Protein 8C10 (pdb70)

Structure (mmCIF, N/CA/C/O backbone):
data_8C10
#
_entry.id   8C10
#
_cell.length_a   45.041
_cell.length_b   68.426
_cell.length_c   87.188
_cell.angle_alpha   90.00
_cell.angle_beta   90.00
_cell.angle_gamma   90.00
#
_symmetry.space_group_name_H-M   'P 21 21 21'
#
loop_
_entity.id
_entity.type
_entity.pdbx_description
1 polymer 'GH5 Cellulase'
2 non-polymer 'MAGNESIUM ION'
3 non-polymer 2-AMINO-2-HYDROXYMETHYL-PROPANE-1,3-DIOL
4 non-polymer 1,2-ETHANEDIOL
5 non-polymer 'POTASSIUM ION'
6 water water
#
loop_
_atom_site.group_PDB
_atom_site.id
_atom_site.type_symbol
_atom_site.label_atom_id
_atom_site.label_alt_id
_atom_site.label_comp_id
_atom_site.label_asym_id
_atom_site.label_entity_id
_atom_site.label_seq_id
_atom_site.pdbx_PDB_ins_code
_atom_site.Cartn_x
_atom_site.Cartn_y
_atom_site.Cartn_z
_atom_site.occupancy
_atom_site.B_iso_or_equiv
_atom_site.auth_seq_id
_atom_site.auth_comp_id
_atom_site.auth_asym_id
_atom_site.auth_atom_id
_atom_site.pdbx_PDB_model_num
ATOM 1 N N . MET A 1 25 ? -8.058 19.698 19.310 1.00 28.65 25 MET A N 1
ATOM 2 C CA . MET A 1 25 ? -7.762 18.406 18.823 1.00 15.79 25 MET A CA 1
ATOM 3 C C . MET A 1 25 ? -7.242 17.465 19.898 1.00 12.76 25 MET A C 1
ATOM 4 O O . MET A 1 25 ? -6.205 17.744 20.495 1.00 13.82 25 MET A O 1
ATOM 9 N N . ASP A 1 26 ? -8.014 16.409 20.180 1.00 11.98 26 ASP A N 1
ATOM 10 C CA . ASP A 1 26 ? -7.762 15.628 21.423 1.00 12.10 26 ASP A CA 1
ATOM 11 C C . ASP A 1 26 ? -6.886 14.411 21.213 1.00 10.21 26 ASP A C 1
ATOM 12 O O . ASP A 1 26 ? -6.554 13.730 22.175 1.00 11.62 26 ASP A O 1
ATOM 17 N N . VAL A 1 27 ? -6.426 14.159 20.001 1.00 10.20 27 VAL A N 1
ATOM 18 C CA . VAL A 1 27 ? -5.349 13.161 19.729 1.00 9.40 27 VAL A CA 1
ATOM 19 C C . VAL A 1 27 ? -4.393 13.857 18.861 1.00 8.24 27 VAL A C 1
ATOM 20 O O . VAL A 1 27 ? -4.728 14.771 18.090 1.00 9.43 27 VAL A O 1
ATOM 24 N N . PRO A 1 28 ? -3.088 13.478 18.929 1.00 9.18 28 PRO A N 1
ATOM 25 C CA . PRO A 1 28 ? -2.091 14.112 18.128 1.00 10.26 28 PRO A CA 1
ATOM 26 C C . PRO A 1 28 ? -2.267 13.813 16.631 1.00 8.44 28 PRO A C 1
ATOM 27 O O . PRO A 1 28 ? -2.759 12.779 16.233 1.00 8.87 28 PRO A O 1
ATOM 31 N N . ALA A 1 29 ? -1.766 14.727 15.836 1.00 8.65 29 ALA A N 1
ATOM 32 C CA . ALA A 1 29 ? -1.837 14.569 14.354 1.00 8.72 29 ALA A CA 1
ATOM 33 C C . ALA A 1 29 ? -0.811 13.571 13.887 1.00 8.29 29 ALA A C 1
ATOM 34 O O . ALA A 1 29 ? 0.319 13.506 14.406 1.00 9.59 29 ALA A O 1
ATOM 36 N N . VAL A 1 30 ? -1.185 12.822 12.842 1.00 7.21 30 VAL A N 1
ATOM 37 C CA . VAL A 1 30 ? -0.306 11.858 12.219 1.00 7.71 30 VAL A CA 1
ATOM 38 C C . VAL A 1 30 ? 0.344 12.494 11.005 1.00 8.04 30 VAL A C 1
ATOM 39 O O . VAL A 1 30 ? -0.339 13.122 10.178 1.00 9.22 30 VAL A O 1
ATOM 43 N N . SER A 1 31 ? 1.665 12.324 10.864 1.00 8.32 31 SER A N 1
ATOM 44 C CA . SER A 1 31 ? 2.378 12.883 9.730 1.00 7.95 31 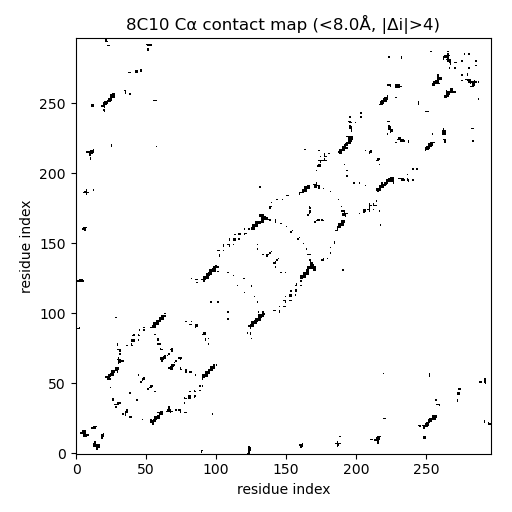SER A CA 1
ATOM 45 C C . SER A 1 31 ? 3.513 11.910 9.338 1.00 7.69 31 SER A C 1
ATOM 46 O O . SER A 1 31 ? 3.704 10.881 9.983 1.00 8.96 31 SER A O 1
ATOM 49 N N . VAL A 1 32 ? 4.245 12.269 8.305 1.00 7.87 32 VAL A N 1
ATOM 50 C CA . VAL A 1 32 ? 5.438 11.500 7.897 1.00 7.61 32 VAL A CA 1
ATOM 51 C C . VAL A 1 32 ? 6.597 12.415 7.799 1.00 8.50 32 VAL A C 1
ATOM 52 O O . VAL A 1 32 ? 6.503 13.469 7.194 1.00 9.65 32 VAL A O 1
ATOM 56 N N . SER A 1 33 ? 7.745 12.007 8.349 1.00 9.75 33 SER A N 1
ATOM 57 C CA . SER A 1 33 ? 9.042 12.657 8.109 1.00 11.05 33 SER A CA 1
ATOM 58 C C . SER A 1 33 ? 10.041 11.547 7.749 1.00 9.42 33 SER A C 1
ATOM 59 O O . SER A 1 33 ? 10.301 10.681 8.563 1.00 10.61 33 SER A O 1
ATOM 62 N N . GLY A 1 34 ? 10.547 11.641 6.535 1.00 11.41 34 GLY A N 1
ATOM 63 C CA . GLY A 1 34 ? 11.453 10.599 6.045 1.00 11.99 34 GLY A CA 1
ATOM 64 C C . GLY A 1 34 ? 10.842 9.222 6.173 1.00 10.96 34 GLY A C 1
ATOM 65 O O . GLY A 1 34 ? 9.703 9.010 5.698 1.00 11.66 34 GLY A O 1
ATOM 66 N N . ASN A 1 35 ? 11.528 8.295 6.826 1.00 10.33 35 ASN A N 1
ATOM 67 C CA . ASN A 1 35 ? 11.050 6.905 6.949 1.00 8.98 35 ASN A CA 1
ATOM 68 C C . ASN A 1 35 ? 10.283 6.596 8.198 1.00 7.99 35 ASN A C 1
ATOM 69 O O . ASN A 1 35 ? 10.142 5.447 8.599 1.00 8.80 35 ASN A O 1
ATOM 74 N N . GLN A 1 36 ? 9.686 7.672 8.843 1.00 8.25 36 GLN A N 1
ATOM 75 C CA . GLN A 1 36 ? 8.932 7.487 10.059 1.00 8.22 36 GLN A CA 1
ATOM 76 C C . GLN A 1 36 ? 7.558 8.106 9.994 1.00 7.79 36 GLN A C 1
ATOM 77 O O . GLN A 1 36 ? 7.412 9.274 9.613 1.00 8.75 36 GLN A O 1
ATOM 83 N N . VAL A 1 37 ? 6.562 7.343 10.403 1.00 7.57 37 VAL A N 1
ATOM 84 C CA . VAL A 1 37 ? 5.228 7.872 10.681 1.00 7.49 37 VAL A CA 1
ATOM 85 C C . VAL A 1 37 ? 5.217 8.409 12.094 1.00 8.92 37 VAL A C 1
ATOM 86 O O . VAL A 1 37 ? 5.420 7.639 13.057 1.00 12.44 37 VAL A O 1
ATOM 90 N N . LEU A 1 38 ? 4.931 9.709 12.220 1.00 8.34 38 LEU A N 1
ATOM 91 C CA . LEU A 1 38 ? 5.004 10.428 13.495 1.00 8.94 38 LEU A CA 1
ATOM 92 C C . LEU A 1 38 ? 3.608 10.677 14.016 1.00 8.40 38 LEU A C 1
ATOM 93 O O . LEU A 1 38 ? 2.659 10.944 13.262 1.00 9.19 38 LEU A O 1
ATOM 98 N N . PHE A 1 39 ? 3.547 10.720 15.354 1.00 8.49 39 PHE A N 1
ATOM 99 C CA . PHE A 1 39 ? 2.331 11.061 16.091 1.00 8.43 39 PHE A CA 1
ATOM 100 C C . PHE A 1 39 ? 2.637 12.273 16.919 1.00 9.58 39 PHE A C 1
ATOM 101 O O . PHE A 1 39 ? 3.488 12.189 17.824 1.00 10.29 39 PHE A O 1
ATOM 109 N N . GLY A 1 40 ? 2.041 13.434 16.620 1.00 9.73 40 GLY A N 1
ATOM 110 C CA . GLY A 1 40 ? 2.435 14.666 17.335 1.00 11.26 40 GLY A CA 1
ATOM 111 C C . GLY A 1 40 ? 3.919 14.908 17.277 1.00 11.93 40 GLY A C 1
ATOM 112 O O . GLY A 1 40 ? 4.535 15.399 18.201 1.00 14.17 40 GLY A O 1
ATOM 113 N N . GLY A 1 41 ? 4.526 14.621 16.097 1.00 11.20 41 GLY A N 1
ATOM 114 C CA . GLY A 1 41 ? 5.911 14.889 15.863 1.00 12.44 41 GLY A CA 1
ATOM 115 C C . GLY A 1 41 ? 6.838 13.817 16.362 1.00 13.25 41 GLY A C 1
ATOM 116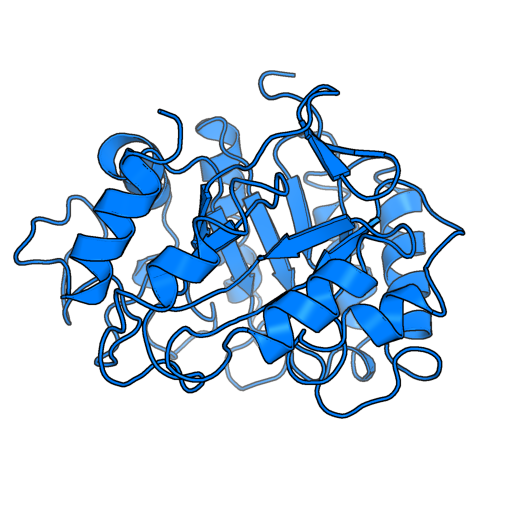 O O . GLY A 1 41 ? 8.084 13.893 16.194 1.00 18.89 41 GLY A O 1
ATOM 117 N N A GLN A 1 42 ? 6.325 12.800 17.043 0.70 11.83 42 GLN A N 1
ATOM 118 N N B GLN A 1 42 ? 6.320 12.792 16.990 0.30 11.94 42 GLN A N 1
ATOM 119 C CA A GLN A 1 42 ? 7.121 11.748 17.773 0.70 13.07 42 GLN A CA 1
ATOM 120 C CA B GLN A 1 42 ? 7.158 11.779 17.630 0.30 13.22 42 GLN A CA 1
ATOM 121 C C A GLN A 1 42 ? 7.156 10.449 16.935 0.70 11.81 42 GLN A C 1
ATOM 122 C C B GLN A 1 42 ? 7.152 10.440 16.932 0.30 11.95 42 GLN A C 1
ATOM 123 O O A GLN A 1 42 ? 6.102 9.963 16.551 0.70 12.24 42 GLN A O 1
ATOM 124 O O B GLN A 1 42 ? 6.101 9.950 16.570 0.30 12.38 42 GLN A O 1
ATOM 135 N N . ALA A 1 43 ? 8.336 9.875 16.740 1.00 11.95 43 ALA A N 1
ATOM 136 C CA . ALA A 1 43 ? 8.441 8.533 16.139 1.00 12.41 43 ALA A CA 1
ATOM 137 C C . ALA A 1 43 ? 8.153 7.478 17.143 1.00 13.59 43 ALA A C 1
ATOM 138 O O . ALA A 1 43 ? 8.764 7.538 18.306 1.00 19.90 43 ALA A O 1
ATOM 140 N N . LYS A 1 44 ? 7.196 6.663 16.978 1.00 13.38 44 LYS A N 1
ATOM 141 C CA . LYS A 1 44 ? 6.860 5.571 17.894 1.00 14.43 44 LYS A CA 1
ATOM 142 C C . LYS A 1 44 ? 6.046 4.575 17.144 1.00 12.19 44 LYS A C 1
ATOM 143 O O . LYS A 1 44 ? 5.614 4.858 16.015 1.00 18.96 44 LYS A O 1
ATOM 149 N N A SER A 1 45 ? 5.810 3.441 17.726 0.60 12.04 45 SER A N 1
ATOM 150 N N B SER A 1 45 ? 5.890 3.426 17.721 0.40 12.33 45 SER A N 1
ATOM 151 C CA A SER A 1 45 ? 4.964 2.395 17.128 0.60 11.06 45 SER A CA 1
ATOM 152 C CA B SER A 1 45 ? 5.033 2.402 17.133 0.40 11.30 45 SER A CA 1
ATOM 153 C C A SER A 1 45 ? 3.709 2.269 17.994 0.60 10.40 45 SER A C 1
ATOM 154 C C B SER A 1 45 ? 3.767 2.264 17.992 0.40 10.41 45 SER A C 1
ATOM 155 O O A SER A 1 45 ? 3.809 2.051 19.212 0.60 12.25 45 SER A O 1
ATOM 156 O O B SER A 1 45 ? 3.889 2.057 19.211 0.40 12.53 45 SER A O 1
ATOM 161 N N . LEU A 1 46 ? 2.571 2.316 17.361 1.00 8.52 46 LEU A N 1
ATOM 162 C CA . LEU A 1 46 ? 1.289 2.016 17.966 1.00 8.57 46 LEU A CA 1
ATOM 163 C C . LEU A 1 46 ? 0.740 0.721 17.469 1.00 7.63 46 LEU A C 1
ATOM 164 O O . LEU A 1 46 ? 1.014 0.348 16.322 1.00 8.15 46 LEU A O 1
ATOM 169 N N . ALA A 1 47 ? -0.095 0.047 18.280 1.00 7.59 47 ALA A N 1
ATOM 170 C CA . ALA A 1 47 ? -0.665 -1.276 17.984 1.00 7.30 47 ALA A CA 1
ATOM 171 C C . ALA A 1 47 ? -2.157 -1.239 18.024 1.00 7.03 47 ALA A C 1
ATOM 172 O O . ALA A 1 47 ? -2.770 -0.542 18.857 1.00 8.83 47 ALA A O 1
ATOM 174 N N . GLY A 1 48 ? -2.776 -2.075 17.215 1.00 6.42 48 GLY A N 1
ATOM 175 C CA . GLY A 1 48 ? -4.209 -2.250 17.285 1.00 6.49 48 GLY A CA 1
ATOM 176 C C . GLY A 1 48 ? -4.679 -3.406 16.437 1.00 5.89 48 GLY A C 1
ATOM 177 O O . GLY A 1 48 ? -3.962 -4.413 16.268 1.00 6.30 48 GLY A O 1
ATOM 178 N N . ASN A 1 49 ? -5.917 -3.280 15.925 1.00 5.78 49 ASN A N 1
ATOM 179 C CA . ASN A 1 49 ? -6.639 -4.433 15.430 1.00 5.58 49 ASN A CA 1
ATOM 180 C C . ASN A 1 49 ? -7.490 -4.066 14.240 1.00 5.04 49 ASN A C 1
ATOM 181 O O . ASN A 1 49 ? -8.121 -2.999 14.211 1.00 5.78 49 ASN A O 1
ATOM 186 N N . SER A 1 50 ? -7.524 -4.972 13.254 1.00 5.14 50 SER A N 1
ATOM 187 C CA . SER A 1 50 ? -8.356 -4.824 12.074 1.00 4.94 50 SER A CA 1
ATOM 188 C C . SER A 1 50 ? -9.644 -5.625 12.193 1.00 5.21 50 SER A C 1
ATOM 189 O O . SER A 1 50 ? -9.629 -6.791 12.594 1.00 6.04 50 SER A O 1
ATOM 192 N N . PHE A 1 51 ? -10.751 -4.994 11.769 1.00 5.21 51 PHE A N 1
ATOM 193 C CA . PHE A 1 51 ? -11.989 -5.694 11.500 1.00 5.44 51 PHE A CA 1
ATOM 194 C C . PHE A 1 51 ? -11.830 -6.515 10.226 1.00 5.73 51 PHE A C 1
ATOM 195 O O . PHE A 1 51 ? -10.936 -6.315 9.413 1.00 5.89 51 PHE A O 1
ATOM 203 N N . PHE A 1 52 ? -12.786 -7.454 10.054 1.00 6.23 52 PHE A N 1
ATOM 204 C CA . PHE A 1 52 ? -12.850 -8.306 8.870 1.00 6.35 52 PHE A CA 1
ATOM 205 C C . PHE A 1 52 ? -13.483 -7.545 7.714 1.00 6.24 52 PHE A C 1
ATOM 206 O O . PHE A 1 52 ? -14.117 -6.522 7.891 1.00 6.77 52 PHE A O 1
ATOM 214 N N . TRP A 1 53 ? -13.413 -8.130 6.516 1.00 6.41 53 TRP A N 1
ATOM 215 C CA . TRP A 1 53 ? -14.204 -7.689 5.366 1.00 6.54 53 TRP A CA 1
ATOM 216 C C . TRP A 1 53 ? -15.590 -7.256 5.873 1.00 6.61 53 TRP A C 1
ATOM 217 O O . TRP A 1 53 ? -16.315 -8.029 6.484 1.00 7.87 53 TRP A O 1
ATOM 228 N N . SER A 1 54 ? -15.974 -6.035 5.475 1.00 6.47 54 SER A N 1
ATOM 229 C CA . SER A 1 54 ? -17.265 -5.511 5.888 1.00 6.62 54 SER A CA 1
ATOM 230 C C . SER A 1 54 ? -18.431 -6.131 5.179 1.00 6.85 54 SER A C 1
ATOM 231 O O . SER A 1 54 ? -19.592 -5.872 5.562 1.00 7.10 54 SER A O 1
ATOM 234 N N . ASN A 1 55 ? -18.179 -6.887 4.104 1.00 6.71 55 ASN A N 1
ATOM 235 C CA . ASN A 1 55 ? -19.196 -7.252 3.123 1.00 7.06 55 ASN A CA 1
ATOM 236 C C . ASN A 1 55 ? -20.443 -7.888 3.753 1.00 7.30 55 ASN A C 1
ATOM 237 O O . ASN A 1 55 ? -20.363 -8.790 4.617 1.00 7.54 55 ASN A O 1
ATOM 242 N N . THR A 1 56 ? -21.581 -7.456 3.241 1.00 7.52 56 THR A N 1
ATOM 243 C CA . THR A 1 56 ? -22.875 -8.016 3.640 1.00 7.79 56 THR A CA 1
ATOM 244 C C . THR A 1 56 ? -22.918 -9.493 3.325 1.00 8.96 56 THR A C 1
ATOM 245 O O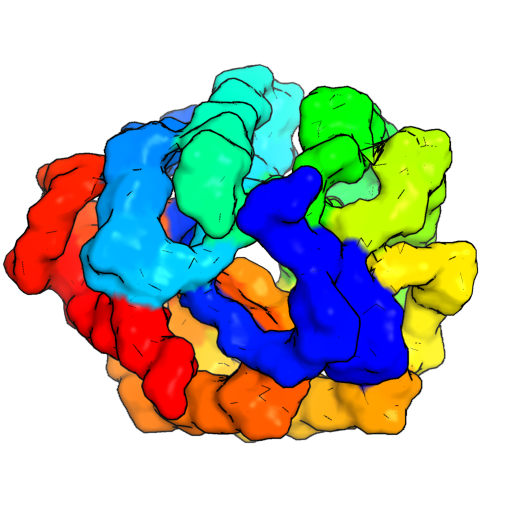 . THR A 1 56 ? -22.566 -9.879 2.167 1.00 9.74 56 THR A O 1
ATOM 249 N N . GLY A 1 57 ? -23.334 -10.309 4.255 1.00 9.18 57 GLY A N 1
ATOM 250 C CA . GLY A 1 57 ? -23.450 -11.751 4.040 1.00 10.51 57 GLY A CA 1
ATOM 251 C C . GLY A 1 57 ? -22.199 -12.522 4.327 1.00 11.72 57 GLY A C 1
ATOM 252 O O . GLY A 1 57 ? -22.249 -13.771 4.332 1.00 13.76 57 GLY A O 1
ATOM 253 N N . TRP A 1 58 ? -21.065 -11.860 4.606 1.00 9.72 58 TRP A N 1
ATOM 254 C CA . TRP A 1 58 ? -19.843 -12.586 4.865 1.00 10.12 58 TRP A CA 1
ATOM 255 C C . TRP A 1 58 ? -19.663 -13.008 6.298 1.00 11.29 58 TRP A C 1
ATOM 256 O O . TRP A 1 58 ? -18.800 -13.805 6.590 1.00 17.05 58 TRP A O 1
ATOM 267 N N . GLY A 1 59 ? -20.566 -12.561 7.172 1.00 10.19 59 GLY A N 1
ATOM 268 C CA . GLY A 1 59 ? -20.667 -13.092 8.490 1.00 11.56 59 GLY A CA 1
ATOM 269 C C . GLY A 1 59 ? -20.141 -12.266 9.638 1.00 10.34 59 GLY A C 1
ATOM 270 O O . GLY A 1 59 ? -20.404 -12.578 10.798 1.00 12.35 59 GLY A O 1
ATOM 271 N N . GLN A 1 60 ? -19.321 -11.243 9.343 1.00 8.82 60 GLN A N 1
ATOM 272 C CA . GLN A 1 60 ? -18.610 -10.531 10.376 1.00 8.65 60 GLN A CA 1
ATOM 273 C C . GLN A 1 60 ? -19.142 -9.082 10.610 1.00 8.29 60 GLN A C 1
ATOM 274 O O . GLN A 1 60 ? -18.484 -8.300 11.318 1.00 8.91 60 GLN A O 1
ATOM 280 N N . GLU A 1 61 ? -20.278 -8.784 9.965 1.00 8.88 61 GLU A N 1
ATOM 281 C CA . GLU A 1 61 ? -20.900 -7.477 10.193 1.00 9.07 61 GLU A CA 1
ATOM 282 C C . GLU A 1 61 ? -21.146 -7.119 11.629 1.00 9.41 61 GLU A C 1
ATOM 283 O O . GLU A 1 61 ? -21.038 -5.958 12.032 1.00 9.44 61 GLU A O 1
ATOM 289 N N . ARG A 1 62 ? -21.482 -8.175 12.442 1.00 9.43 62 ARG A N 1
ATOM 290 C CA . ARG A 1 62 ? -21.959 -7.904 13.788 1.00 10.37 62 ARG A CA 1
ATOM 291 C C . ARG A 1 62 ? -20.868 -7.286 14.705 1.00 9.50 62 ARG A C 1
ATOM 292 O O . ARG A 1 62 ? -21.192 -6.733 15.745 1.00 11.04 62 ARG A O 1
ATOM 300 N N . PHE A 1 63 ? -19.582 -7.413 14.293 1.00 8.90 63 PHE A N 1
ATOM 301 C CA . PHE A 1 63 ? -18.533 -6.838 15.119 1.00 8.41 63 PHE A CA 1
ATOM 302 C C . PHE A 1 63 ? -18.315 -5.327 14.867 1.00 7.90 63 PHE A C 1
ATOM 303 O O . PHE A 1 63 ? -17.596 -4.717 15.658 1.00 8.27 63 PHE A O 1
ATOM 311 N N . TYR A 1 64 ? -18.888 -4.783 13.802 1.00 7.58 64 TYR A N 1
ATOM 312 C CA . TYR A 1 64 ? -18.682 -3.352 13.492 1.00 7.33 64 TYR A CA 1
ATOM 313 C C . TYR A 1 64 ? -19.566 -2.494 14.401 1.00 8.05 64 TYR A C 1
ATOM 314 O O . TYR A 1 64 ? -20.567 -1.948 13.960 1.00 11.15 64 TYR A O 1
ATOM 323 N N . THR A 1 65 ? -19.159 -2.394 15.659 1.00 7.80 65 THR A N 1
ATOM 324 C CA . THR A 1 65 ? -19.965 -1.703 16.671 1.00 8.46 65 THR A CA 1
ATOM 325 C C . THR A 1 65 ? -19.092 -0.818 17.554 1.00 7.97 65 THR A C 1
ATOM 326 O O . THR A 1 65 ? -17.919 -1.072 17.759 1.00 8.42 65 THR A O 1
ATOM 330 N N . ALA A 1 66 ? -19.745 0.211 18.132 1.00 8.43 66 ALA A N 1
ATOM 331 C CA . ALA A 1 66 ? -19.093 1.031 19.111 1.00 8.41 66 ALA A CA 1
ATOM 332 C C . ALA A 1 66 ? -18.677 0.230 20.346 1.00 8.65 66 ALA A C 1
ATOM 333 O O . ALA A 1 66 ? -17.608 0.472 20.896 1.00 9.37 66 ALA A O 1
ATOM 335 N N . GLU A 1 67 ? -19.511 -0.703 20.786 1.00 9.36 67 GLU A N 1
ATOM 336 C CA A GLU A 1 67 ? -19.208 -1.579 21.917 0.50 10.63 67 GLU A CA 1
ATOM 337 C CA B GLU A 1 67 ? -19.078 -1.456 21.979 0.50 10.47 67 GLU A CA 1
ATOM 338 C C . GLU A 1 67 ? -17.865 -2.286 21.721 1.00 9.49 67 GLU A C 1
ATOM 339 O O . GLU A 1 67 ? -17.025 -2.422 22.612 1.00 9.89 67 GLU A O 1
ATOM 350 N N . THR A 1 68 ? -17.703 -2.832 20.491 1.00 9.08 68 THR A N 1
ATOM 351 C CA . THR A 1 68 ? -16.500 -3.584 20.189 1.00 8.40 68 THR A CA 1
ATOM 352 C C . THR A 1 68 ? -15.267 -2.667 20.178 1.00 8.37 68 THR A C 1
ATOM 353 O O . THR A 1 68 ? -14.222 -2.996 20.729 1.00 8.55 68 THR A O 1
ATOM 357 N N . VAL A 1 69 ? -15.397 -1.468 19.568 1.00 8.16 69 VAL A N 1
ATOM 358 C CA . VAL A 1 69 ? -14.326 -0.497 19.596 1.00 7.94 69 VAL A CA 1
ATOM 359 C C . VAL A 1 69 ? -13.945 -0.136 21.047 1.00 8.51 69 VAL A C 1
ATOM 360 O O . VAL A 1 69 ? -12.764 -0.089 21.388 1.00 8.58 69 VAL A O 1
ATOM 364 N N . ARG A 1 70 ? -14.942 0.136 21.884 1.00 8.37 70 ARG A N 1
ATOM 365 C CA . ARG A 1 70 ? -14.650 0.464 23.291 1.00 9.64 70 ARG A CA 1
ATOM 366 C C . ARG A 1 70 ? -13.926 -0.629 23.987 1.00 8.97 70 ARG A C 1
ATOM 367 O O . ARG A 1 70 ? -13.026 -0.371 24.823 1.00 9.79 70 ARG A O 1
ATOM 375 N N . TRP A 1 71 ? -14.297 -1.888 23.738 1.00 9.24 71 TRP A N 1
ATOM 376 C CA . TRP A 1 71 ? -13.641 -3.034 24.375 1.00 9.73 71 TRP A CA 1
ATOM 377 C C . TRP A 1 71 ? -12.204 -3.188 23.904 1.00 8.83 71 TRP A C 1
ATOM 378 O O . TRP A 1 71 ? -11.328 -3.505 24.697 1.00 10.02 71 TRP A O 1
ATOM 389 N N . LEU A 1 72 ? -11.966 -2.997 22.610 1.00 8.37 72 LEU A N 1
ATOM 390 C CA . LEU A 1 72 ? -10.596 -3.018 22.147 1.00 8.33 72 LEU A CA 1
ATOM 391 C C . LEU A 1 72 ? -9.761 -1.965 22.824 1.00 8.47 72 LEU A C 1
ATOM 392 O O . LEU A 1 72 ? -8.609 -2.209 23.248 1.00 9.24 72 LEU A O 1
ATOM 397 N N . LYS A 1 73 ? -10.330 -0.739 22.969 1.00 8.21 73 LYS A N 1
ATOM 398 C CA . LYS A 1 73 ? -9.609 0.310 23.681 1.00 9.09 73 LYS A CA 1
ATOM 399 C C . LYS A 1 73 ? -9.315 -0.079 25.139 1.00 9.56 73 LYS A C 1
ATOM 400 O O . LYS A 1 73 ? -8.191 0.080 25.608 1.00 10.60 73 LYS A O 1
ATOM 406 N N . SER A 1 74 ? -10.326 -0.524 25.838 1.00 9.27 74 SER A N 1
ATOM 407 C CA . SER A 1 74 ? -10.117 -0.745 27.318 1.00 10.37 74 SER A CA 1
ATOM 408 C C . SER A 1 74 ? -9.389 -2.014 27.612 1.00 9.59 74 SER A C 1
ATOM 409 O O . SER A 1 74 ? -8.527 -1.997 28.517 1.00 11.41 74 SER A O 1
ATOM 412 N N . ASP A 1 75 ? -9.804 -3.137 26.979 1.00 9.90 75 ASP A N 1
ATOM 413 C CA . ASP A 1 75 ? -9.269 -4.443 27.356 1.00 9.69 75 ASP A CA 1
ATOM 414 C C . ASP A 1 75 ? -8.029 -4.845 26.548 1.00 9.94 75 ASP A C 1
ATOM 415 O O . ASP A 1 75 ? -7.126 -5.484 27.074 1.00 11.46 75 ASP A O 1
ATOM 420 N N . PHE A 1 76 ? -7.970 -4.492 25.244 1.00 9.63 76 PHE A N 1
ATOM 421 C CA . PHE A 1 76 ? -6.750 -4.737 24.491 1.00 9.32 76 PHE A CA 1
ATOM 422 C C . PHE A 1 76 ? -5.765 -3.625 24.636 1.00 9.18 76 PHE A C 1
ATOM 423 O O . PHE A 1 76 ? -4.591 -3.769 24.265 1.00 10.20 76 PHE A O 1
ATOM 431 N N . LYS A 1 77 ? -6.204 -2.441 25.148 1.00 9.65 77 LYS A N 1
ATOM 432 C CA A LYS A 1 77 ? -5.380 -1.273 25.161 0.50 10.13 77 LYS A CA 1
ATOM 433 C CA B LYS A 1 77 ? -5.352 -1.265 25.162 0.50 9.82 77 LYS A CA 1
ATOM 434 C C . LYS A 1 77 ? -4.918 -0.842 23.713 1.00 9.10 77 LYS A C 1
ATOM 435 O O . LYS A 1 77 ? -3.901 -0.206 23.467 1.00 10.14 77 LYS A O 1
ATOM 446 N N . ALA A 1 78 ? -5.815 -1.152 22.767 1.00 8.76 78 ALA A N 1
ATOM 447 C CA . ALA A 1 78 ? -5.539 -0.832 21.366 1.00 8.52 78 ALA A CA 1
ATOM 448 C C . ALA A 1 78 ? -5.485 0.681 21.206 1.00 8.20 78 ALA A C 1
ATOM 449 O O . ALA A 1 78 ? -6.284 1.431 21.766 1.00 9.83 78 ALA A O 1
ATOM 451 N N . SER A 1 79 ? -4.570 1.131 20.338 1.00 7.33 79 SER A N 1
ATOM 452 C CA . SER A 1 79 ? -4.456 2.524 19.941 1.00 7.76 79 SER A CA 1
ATOM 453 C C . SER A 1 79 ? -5.082 2.818 18.574 1.00 6.96 79 SER A C 1
ATOM 454 O O . SER A 1 79 ? -5.279 3.983 18.214 1.00 8.11 79 SER A O 1
ATOM 457 N N A ILE A 1 80 ? -5.292 1.772 17.777 0.80 7.02 80 ILE A N 1
ATOM 458 N N B ILE A 1 80 ? -5.304 1.764 17.789 0.20 7.05 80 ILE A N 1
ATOM 459 C CA A ILE A 1 80 ? -5.729 1.839 16.371 0.80 6.77 80 ILE A CA 1
ATOM 460 C CA B ILE A 1 80 ? -5.741 1.855 16.386 0.20 6.77 80 ILE A CA 1
ATOM 461 C C A ILE A 1 80 ? -6.790 0.797 16.143 0.80 5.94 80 ILE A C 1
ATOM 462 C C B ILE A 1 80 ? -6.783 0.796 16.137 0.20 5.85 80 ILE A C 1
ATOM 463 O O A ILE A 1 80 ? -6.617 -0.359 16.579 0.80 6.58 80 ILE A O 1
ATOM 464 O O B ILE A 1 80 ? -6.609 -0.350 16.569 0.20 6.48 80 ILE A O 1
ATOM 473 N N . VAL A 1 81 ? -7.813 1.142 15.358 1.00 5.32 81 VAL A N 1
ATOM 474 C CA . VAL A 1 81 ? -8.688 0.154 14.759 1.00 5.83 81 VAL A CA 1
ATOM 475 C C . VAL A 1 81 ? -8.702 0.401 13.258 1.00 5.33 81 VAL A C 1
ATOM 476 O O . VAL A 1 81 ? -8.542 1.530 12.787 1.00 6.76 81 VAL A O 1
ATOM 480 N N . ARG A 1 82 ? -8.908 -0.675 12.506 1.00 4.66 82 ARG A N 1
ATOM 481 C CA . ARG A 1 82 ? -8.934 -0.621 11.021 1.00 4.57 82 ARG A CA 1
ATOM 482 C C . ARG A 1 82 ? -10.250 -1.155 10.537 1.00 4.58 82 ARG A C 1
ATOM 483 O O . ARG A 1 82 ? -10.630 -2.303 10.851 1.00 5.23 82 ARG A O 1
ATOM 491 N N . ALA A 1 83 ? -10.985 -0.323 9.784 1.00 4.38 83 ALA A N 1
ATOM 492 C CA . ALA A 1 83 ? -12.281 -0.690 9.222 1.00 4.79 83 ALA A CA 1
ATOM 493 C C . ALA A 1 83 ? -12.040 -1.116 7.767 1.00 4.69 83 ALA A C 1
ATOM 494 O O . ALA A 1 83 ? -11.664 -0.280 6.948 1.00 5.22 83 ALA A O 1
ATOM 496 N N . SER A 1 84 ? -12.201 -2.402 7.495 1.00 4.86 84 SER A N 1
ATOM 497 C CA . SER A 1 84 ? -11.815 -3.019 6.224 1.00 4.88 84 SER A CA 1
ATOM 498 C C . SER A 1 84 ? -13.033 -3.137 5.308 1.00 5.04 84 SER A C 1
ATOM 499 O O . SER A 1 84 ? -13.805 -4.109 5.386 1.00 5.73 84 SER A O 1
ATOM 502 N N . MET A 1 85 ? -13.224 -2.130 4.465 1.00 4.65 85 MET A N 1
ATOM 503 C CA . MET A 1 85 ? -14.423 -2.049 3.645 1.00 5.12 85 MET A CA 1
ATOM 504 C C . MET A 1 85 ? -14.242 -2.835 2.348 1.00 5.29 85 MET A C 1
ATOM 505 O O . MET A 1 85 ? -13.440 -2.486 1.490 1.00 5.61 85 MET A O 1
ATOM 510 N N . GLY A 1 86 ? -14.999 -3.929 2.203 1.00 5.88 86 GLY A N 1
ATOM 511 C CA . GLY A 1 86 ? -15.009 -4.628 0.924 1.00 6.55 86 GLY A CA 1
ATOM 512 C C . GLY A 1 86 ? -15.564 -3.734 -0.162 1.00 6.77 86 GLY A C 1
ATOM 513 O O . GLY A 1 86 ? -16.454 -2.950 0.069 1.00 7.91 86 GLY A O 1
ATOM 514 N N . VAL A 1 87 ? -15.007 -3.895 -1.377 1.00 7.13 87 VAL A N 1
ATOM 515 C CA . VAL A 1 87 ? -15.295 -3.002 -2.499 1.00 6.79 87 VAL A CA 1
ATOM 516 C C . VAL A 1 87 ? -16.029 -3.741 -3.621 1.00 7.47 87 VAL A C 1
ATOM 517 O O . VAL A 1 87 ? -17.201 -3.569 -3.823 1.00 8.51 87 VAL A O 1
ATOM 521 N N . ASP A 1 88 ? -15.261 -4.597 -4.337 1.00 8.92 88 ASP A N 1
ATOM 522 C CA . ASP A 1 88 ? -15.683 -5.157 -5.607 1.00 9.07 88 ASP 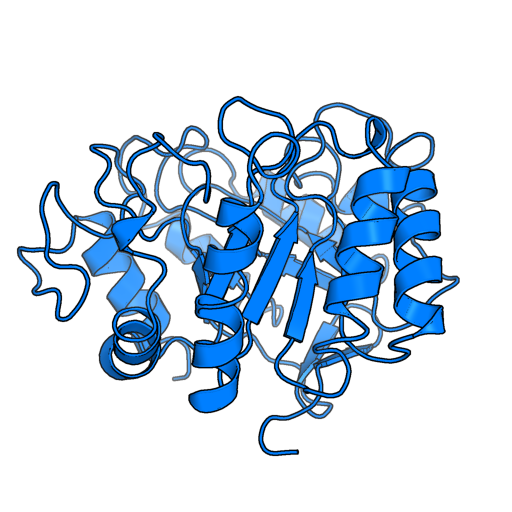A CA 1
ATOM 523 C C . ASP A 1 88 ? -16.180 -6.601 -5.573 1.00 10.44 88 ASP A C 1
ATOM 524 O O . ASP A 1 88 ? -16.704 -7.049 -6.543 1.00 14.15 88 ASP A O 1
ATOM 529 N N A ASP A 1 89 ? -16.011 -7.330 -4.470 0.50 13.87 89 ASP A N 1
ATOM 530 N N B ASP A 1 89 ? -16.222 -7.336 -4.483 0.50 11.87 89 ASP A N 1
ATOM 531 C CA A ASP A 1 89 ? -16.724 -8.676 -4.488 0.50 15.66 89 ASP A CA 1
ATOM 532 C CA B ASP A 1 89 ? -16.982 -8.636 -4.401 0.50 16.71 89 ASP A CA 1
ATOM 533 C C A ASP A 1 89 ? -18.261 -8.580 -4.072 0.50 15.06 89 ASP A C 1
ATOM 534 C C B ASP A 1 89 ? -18.340 -8.560 -4.050 0.50 14.16 89 ASP A C 1
ATOM 535 O O A ASP A 1 89 ? -18.824 -7.491 -3.704 0.50 12.67 89 ASP A O 1
ATOM 536 O O B ASP A 1 89 ? -18.543 -7.392 -3.489 0.50 17.44 89 ASP A O 1
ATOM 545 N N . GLU A 1 90 ? -19.017 -9.685 -4.087 1.00 13.70 90 GLU A N 1
ATOM 546 C CA . GLU A 1 90 ? -20.341 -9.727 -3.682 1.00 13.82 90 GLU A CA 1
ATOM 547 C C . GLU A 1 90 ? -20.406 -9.177 -2.284 1.00 10.66 90 GLU A C 1
ATOM 548 O O . GLU A 1 90 ? -19.615 -9.458 -1.340 1.00 10.38 90 GLU A O 1
ATOM 554 N N . GLY A 1 91 ? -21.476 -8.381 -2.142 1.00 10.56 91 GLY A N 1
ATOM 555 C CA . GLY A 1 91 ? -21.787 -7.824 -0.873 1.00 9.41 91 GLY A CA 1
ATOM 556 C C . GLY A 1 91 ? -20.960 -6.625 -0.471 1.00 7.44 91 GLY A C 1
ATOM 557 O O . GLY A 1 91 ? -21.173 -6.122 0.639 1.00 7.82 91 GLY A O 1
ATOM 558 N N . GLY A 1 92 ? -20.054 -6.161 -1.330 1.00 8.05 92 GLY A N 1
ATOM 559 C CA . GLY A 1 92 ? -19.177 -5.056 -1.025 1.00 7.86 92 GLY A CA 1
ATOM 560 C C . GLY A 1 92 ? -19.808 -3.724 -1.322 1.00 6.63 92 GLY A C 1
ATOM 561 O O . GLY A 1 92 ? -20.953 -3.600 -1.734 1.00 7.43 92 GLY A O 1
ATOM 562 N N . TYR A 1 93 ? -18.997 -2.665 -1.090 1.00 6.60 93 TYR A N 1
ATOM 563 C CA A TYR A 1 93 ? -19.501 -1.293 -1.217 0.50 7.16 93 TYR A CA 1
ATOM 564 C CA B TYR A 1 93 ? -19.468 -1.310 -1.190 0.50 6.89 93 TYR A CA 1
ATOM 565 C C . TYR A 1 93 ? -20.053 -0.963 -2.582 1.00 7.18 93 TYR A C 1
ATOM 566 O O . TYR A 1 93 ? -21.002 -0.211 -2.674 1.00 8.43 93 TYR A O 1
ATOM 583 N N . LEU A 1 94 ? -19.434 -1.503 -3.651 1.00 7.45 94 LEU A N 1
ATOM 584 C CA . LEU A 1 94 ? -19.960 -1.143 -4.971 1.00 8.69 94 LEU A CA 1
ATOM 585 C C . LEU A 1 94 ? -21.390 -1.594 -5.167 1.00 8.96 94 LEU A C 1
ATOM 586 O O . LEU A 1 94 ? -22.093 -1.020 -5.954 1.00 13.54 94 LEU A O 1
ATOM 591 N N . GLU A 1 95 ? -21.792 -2.686 -4.495 1.00 8.53 95 GLU A N 1
ATOM 592 C CA . GLU A 1 95 ? -23.142 -3.198 -4.567 1.00 9.83 95 GLU A CA 1
ATOM 593 C C . GLU A 1 95 ? -24.034 -2.744 -3.417 1.00 9.03 95 GLU A C 1
ATOM 594 O O . GLU A 1 95 ? -25.253 -2.888 -3.532 1.00 12.60 95 GLU A O 1
ATOM 600 N N . ASP A 1 96 ? -23.475 -2.321 -2.293 1.00 7.50 96 ASP A N 1
ATOM 601 C CA . ASP A 1 96 ? -24.291 -2.217 -1.074 1.00 7.53 96 ASP A CA 1
ATOM 602 C C . ASP A 1 96 ? -23.701 -1.125 -0.165 1.00 6.84 96 ASP A C 1
ATOM 603 O O . ASP A 1 96 ? -22.638 -1.289 0.455 1.00 7.17 96 ASP A O 1
ATOM 608 N N . ALA A 1 97 ? -24.438 -0.016 -0.072 1.00 7.17 97 ALA A N 1
ATOM 609 C CA . ALA A 1 97 ? -24.002 1.100 0.754 1.00 7.74 97 ALA A CA 1
ATOM 610 C C . ALA A 1 97 ? -23.889 0.781 2.241 1.00 6.93 97 ALA A C 1
ATOM 611 O O . ALA A 1 97 ? -23.201 1.530 2.981 1.00 7.35 97 ALA A O 1
ATOM 613 N N . SER A 1 98 ? -24.496 -0.333 2.713 1.00 6.64 98 SER A N 1
ATOM 614 C CA . SER A 1 98 ? -24.337 -0.681 4.094 1.00 6.59 98 SER A CA 1
ATOM 615 C C . SER A 1 98 ? -22.883 -0.876 4.521 1.00 6.36 98 SER A C 1
ATOM 616 O O . SER A 1 98 ? -22.563 -0.734 5.724 1.00 7.03 98 SER A O 1
ATOM 619 N N . ASN A 1 99 ? -22.011 -1.205 3.580 1.00 6.01 99 ASN A N 1
ATOM 620 C CA . ASN A 1 99 ? -20.580 -1.294 3.909 1.00 6.28 99 ASN A CA 1
ATOM 621 C C . ASN A 1 99 ? -20.039 0.031 4.433 1.00 6.28 99 ASN A C 1
ATOM 622 O O . ASN A 1 99 ? -19.224 0.050 5.357 1.00 6.97 99 ASN A O 1
ATOM 627 N N . LYS A 1 100 ? -20.442 1.128 3.783 1.00 6.16 100 LYS A N 1
ATOM 628 C CA . LYS A 1 100 ? -20.008 2.450 4.254 1.00 6.50 100 LYS A CA 1
ATOM 629 C C . LYS A 1 100 ? -20.558 2.753 5.616 1.00 5.85 100 LYS A C 1
ATOM 630 O O . LYS A 1 100 ? -19.863 3.336 6.466 1.00 6.70 100 LYS A O 1
ATOM 636 N N . THR A 1 101 ? -21.825 2.367 5.875 1.00 6.49 101 THR A N 1
ATOM 637 C CA . THR A 1 101 ? -22.407 2.634 7.185 1.00 6.53 101 THR A CA 1
ATOM 638 C C . THR A 1 101 ? -21.615 1.917 8.287 1.00 6.57 101 THR A C 1
ATOM 639 O O . THR A 1 101 ? -21.378 2.481 9.360 1.00 6.80 101 THR A O 1
ATOM 643 N N . ARG A 1 102 ? -21.198 0.673 8.050 1.00 6.38 102 ARG A N 1
ATOM 644 C CA . ARG A 1 102 ? -20.380 -0.041 9.025 1.00 6.48 102 ARG A CA 1
ATOM 645 C C . ARG A 1 102 ? -19.065 0.673 9.268 1.00 5.87 102 ARG A C 1
ATOM 646 O O . ARG A 1 102 ? -18.606 0.791 10.410 1.00 6.42 102 ARG A O 1
ATOM 654 N N . ILE A 1 103 ? -18.409 1.133 8.196 1.00 6.18 103 ILE A N 1
ATOM 655 C CA . ILE A 1 103 ? -17.173 1.932 8.355 1.00 5.72 103 ILE A CA 1
ATOM 656 C C . ILE A 1 103 ? -17.459 3.162 9.217 1.00 5.97 103 ILE A C 1
ATOM 657 O O . ILE A 1 103 ? -16.679 3.472 10.128 1.00 6.56 103 ILE A O 1
ATOM 662 N N . GLU A 1 104 ? -18.552 3.875 8.933 1.00 6.07 104 GLU A N 1
ATOM 663 C CA A GLU A 1 104 ? -18.876 5.100 9.684 0.70 6.22 104 GLU A CA 1
ATOM 664 C CA B GLU A 1 104 ? -18.811 5.096 9.688 0.30 6.39 104 GLU A CA 1
ATOM 665 C C . GLU A 1 104 ? -19.115 4.789 11.168 1.00 6.29 104 GLU A C 1
ATOM 666 O O . GLU A 1 104 ? -18.747 5.555 12.049 1.00 6.91 104 GLU A O 1
ATOM 677 N N . THR A 1 105 ? -19.778 3.647 11.444 1.00 6.57 105 THR A N 1
ATOM 678 C CA . THR A 1 105 ? -20.027 3.279 12.840 1.00 6.75 105 THR A CA 1
ATOM 679 C C . THR A 1 105 ? -18.707 3.176 13.593 1.00 6.63 105 THR A C 1
ATOM 680 O O . THR A 1 105 ? -18.553 3.660 14.721 1.00 7.21 105 THR A O 1
ATOM 684 N N . VAL A 1 106 ? -17.741 2.474 12.979 1.00 6.67 106 VAL A N 1
ATOM 685 C CA . VAL A 1 106 ? -16.416 2.302 13.622 1.00 6.60 106 VAL A CA 1
ATOM 686 C C . VAL A 1 106 ? -15.634 3.609 13.671 1.00 6.05 106 VAL A C 1
ATOM 687 O O . VAL A 1 106 ? -15.006 3.903 14.695 1.00 6.63 106 VAL A O 1
ATOM 691 N N . VAL A 1 107 ? -15.634 4.394 12.585 1.00 5.68 107 VAL A N 1
ATOM 692 C CA . VAL A 1 107 ? -14.942 5.665 12.602 1.00 5.67 107 VAL A CA 1
ATOM 693 C C . VAL A 1 107 ? -15.487 6.582 13.703 1.00 6.10 107 VAL A C 1
ATOM 694 O O . VAL A 1 107 ? -14.742 7.186 14.478 1.00 6.43 107 VAL A O 1
ATOM 698 N N . ASP A 1 108 ? -16.833 6.693 13.753 1.00 6.25 108 ASP A N 1
ATOM 699 C CA . ASP A 1 108 ? -17.451 7.564 14.744 1.00 6.78 108 ASP A CA 1
ATOM 700 C C . ASP A 1 108 ? -17.073 7.122 16.130 1.00 6.85 108 ASP A C 1
ATOM 701 O O . ASP A 1 108 ? -16.795 7.945 17.021 1.00 7.69 108 ASP A O 1
ATOM 706 N N . ALA A 1 109 ? -17.082 5.807 16.387 1.00 6.81 109 ALA A N 1
ATOM 707 C CA . ALA A 1 109 ? -16.733 5.305 17.705 1.00 7.16 109 ALA A CA 1
ATOM 708 C C . ALA A 1 109 ? -15.280 5.567 18.026 1.00 7.39 109 ALA A C 1
ATOM 709 O O . ALA A 1 109 ? -14.958 5.946 19.171 1.00 8.59 109 ALA A O 1
ATOM 711 N N . ALA A 1 110 ? -14.394 5.350 17.058 1.00 6.90 110 ALA A N 1
ATOM 712 C CA . ALA A 1 110 ? -12.972 5.627 17.298 1.00 7.32 110 ALA A CA 1
ATOM 713 C C . ALA A 1 110 ? -12.764 7.096 17.645 1.00 7.51 110 ALA A C 1
ATOM 714 O O . ALA A 1 110 ? -11.969 7.397 18.579 1.00 8.51 110 ALA A O 1
ATOM 716 N N . ILE A 1 111 ? -13.406 7.998 16.924 1.00 7.41 111 ILE A N 1
ATOM 717 C CA . ILE A 1 111 ? -13.267 9.422 17.241 1.00 8.30 111 ILE A CA 1
ATOM 718 C C . ILE A 1 111 ? -13.746 9.686 18.663 1.00 8.96 111 ILE A C 1
ATOM 719 O O . ILE A 1 111 ? -13.073 10.382 19.456 1.00 10.39 111 ILE A O 1
ATOM 724 N N . ALA A 1 112 ? -14.925 9.156 19.008 1.00 9.59 112 ALA A N 1
ATOM 725 C CA . ALA A 1 112 ? -15.490 9.408 20.342 1.00 10.75 112 ALA A CA 1
ATOM 726 C C . ALA A 1 112 ? -14.593 8.865 21.404 1.00 11.16 112 ALA A C 1
ATOM 727 O O . ALA A 1 112 ? -14.547 9.446 22.522 1.00 13.54 112 ALA A O 1
ATOM 729 N N . GLU A 1 113 ? -13.871 7.776 21.158 1.00 10.14 113 GLU A N 1
ATOM 730 C CA . GLU A 1 113 ? -13.001 7.112 22.072 1.00 10.64 113 GLU A CA 1
ATOM 731 C C . GLU A 1 113 ? -11.552 7.568 21.961 1.00 10.37 113 GLU A C 1
ATOM 732 O O . GLU A 1 113 ? -10.700 7.045 22.707 1.00 11.57 113 GLU A O 1
ATOM 738 N N . ASP A 1 114 ? -11.249 8.549 21.116 1.00 10.09 114 ASP A N 1
ATOM 739 C CA . ASP A 1 114 ? -9.879 9.012 20.969 1.00 9.94 114 ASP A CA 1
ATOM 740 C C . ASP A 1 114 ? -8.910 7.901 20.621 1.00 9.90 114 ASP A C 1
ATOM 741 O O . ASP A 1 114 ? -7.793 7.832 21.117 1.00 11.61 114 ASP A O 1
ATOM 746 N N . LEU A 1 115 ? -9.306 7.038 19.623 1.00 8.88 115 LEU A N 1
ATOM 747 C CA A LEU A 1 115 ? -8.478 6.105 18.966 0.50 8.18 115 LEU A CA 1
ATOM 748 C CA B LEU A 1 115 ? -8.413 6.092 18.949 0.50 9.09 115 LEU A CA 1
ATOM 749 C C . LEU A 1 115 ? -8.185 6.546 17.518 1.00 7.75 115 LEU A C 1
ATOM 750 O O . LEU A 1 115 ? -9.005 7.215 16.939 1.00 8.64 115 LEU A O 1
ATOM 759 N N . TYR A 1 116 ? -7.040 6.108 16.976 1.00 6.66 116 TYR A N 1
ATOM 760 C CA . TYR A 1 116 ? -6.859 6.239 15.551 1.00 5.82 116 TYR A CA 1
ATOM 761 C C . TYR A 1 116 ? -7.690 5.201 14.817 1.00 5.50 116 TYR A C 1
ATOM 762 O O . TYR A 1 116 ? -7.887 4.077 15.294 1.00 6.61 116 TYR A O 1
ATOM 771 N N . VAL A 1 117 ? -8.171 5.576 13.642 1.00 5.29 117 VAL A N 1
ATOM 772 C CA . VAL A 1 117 ? -8.959 4.680 12.814 1.00 4.61 117 VAL A CA 1
ATOM 773 C C . VAL A 1 117 ? -8.496 4.781 11.376 1.00 4.38 117 VAL A C 1
ATOM 774 O O . VAL A 1 117 ? -8.389 5.868 10.805 1.00 5.11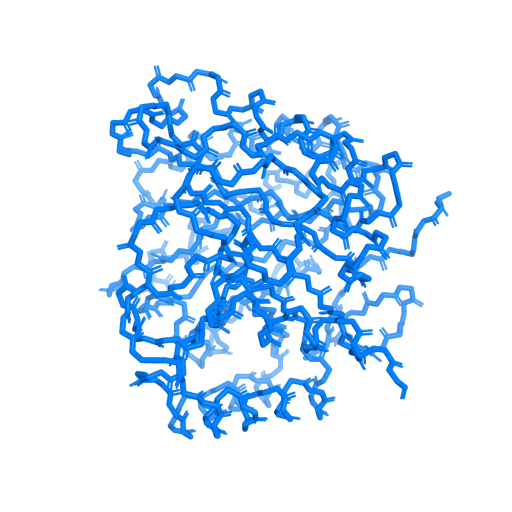 117 VAL A O 1
ATOM 778 N N . ILE A 1 118 ? -8.242 3.600 10.799 1.00 4.30 118 ILE A N 1
ATOM 779 C CA . ILE A 1 118 ? -7.882 3.474 9.372 1.00 4.17 118 ILE A CA 1
ATOM 780 C C . ILE A 1 118 ? -9.125 3.110 8.586 1.00 4.05 118 ILE A C 1
ATOM 781 O O . ILE A 1 118 ? -9.785 2.107 8.885 1.00 5.13 118 ILE A O 1
ATOM 786 N N . ILE A 1 119 ? -9.433 3.917 7.574 1.00 3.94 119 ILE A N 1
ATOM 787 C CA . ILE A 1 119 ? -10.510 3.615 6.596 1.00 4.31 119 ILE A CA 1
ATOM 788 C C . ILE A 1 119 ? -9.843 2.900 5.437 1.00 3.97 119 ILE A C 1
ATOM 789 O O . ILE A 1 119 ? -9.109 3.530 4.662 1.00 4.64 119 ILE A O 1
ATOM 794 N N . ASP A 1 120 ? -10.051 1.592 5.346 1.00 4.29 120 ASP A N 1
ATOM 795 C CA . ASP A 1 120 ? -9.353 0.711 4.381 1.00 4.40 120 ASP A CA 1
ATOM 796 C C . ASP A 1 120 ? -10.264 0.329 3.226 1.00 4.52 120 ASP A C 1
ATOM 797 O O . ASP A 1 120 ? -11.296 -0.331 3.409 1.00 4.96 120 ASP A O 1
ATOM 802 N N . TRP A 1 121 ? -9.870 0.769 2.024 1.00 4.24 121 TRP A N 1
ATOM 803 C CA . TRP A 1 121 ? -10.487 0.355 0.752 1.00 4.67 121 TRP A CA 1
ATOM 804 C C . TRP A 1 121 ? -9.938 -1.055 0.461 1.00 4.58 121 TRP A C 1
ATOM 805 O O . TRP A 1 121 ? -8.837 -1.229 -0.081 1.00 4.85 121 TRP A O 1
ATOM 816 N N . HIS A 1 122 ? -10.696 -2.052 0.905 1.00 4.71 122 HIS A N 1
ATOM 817 C CA . HIS A 1 122 ? -10.181 -3.408 1.089 1.00 4.87 122 HIS A CA 1
ATOM 818 C C . HIS A 1 122 ? -10.311 -4.220 -0.195 1.00 5.30 122 HIS A C 1
ATOM 819 O O . HIS A 1 122 ? -11.062 -5.195 -0.250 1.00 6.88 122 HIS A O 1
ATOM 826 N N . SER A 1 123 ? -9.547 -3.819 -1.198 1.00 5.85 123 SER A N 1
ATOM 827 C CA . SER A 1 123 ? -9.572 -4.385 -2.547 1.00 6.32 123 SER A CA 1
ATOM 828 C C . SER A 1 123 ? -8.224 -4.932 -2.934 1.00 5.85 123 SER A C 1
ATOM 829 O O . SER A 1 123 ? -7.168 -4.464 -2.521 1.00 6.01 123 SER A O 1
ATOM 832 N N . HIS A 1 124 ? -8.331 -5.896 -3.897 1.00 6.29 124 HIS A N 1
ATOM 833 C CA . HIS A 1 124 ? -7.207 -6.442 -4.650 1.00 6.54 124 HIS A CA 1
ATOM 834 C C . HIS A 1 124 ? -7.156 -5.944 -6.097 1.00 6.81 124 HIS A C 1
ATOM 835 O O . HIS A 1 124 ? -6.306 -6.401 -6.847 1.00 7.39 124 HIS A O 1
ATOM 842 N N . HIS A 1 125 ? -8.046 -4.989 -6.446 1.00 6.56 125 HIS A N 1
ATOM 843 C CA . HIS A 1 125 ? -8.259 -4.613 -7.847 1.00 7.29 125 HIS A CA 1
ATOM 844 C C . HIS A 1 125 ? -8.583 -3.125 -7.947 1.00 7.05 125 HIS A C 1
ATOM 845 O O . HIS A 1 125 ? -9.311 -2.701 -8.846 1.00 8.49 125 HIS A O 1
ATOM 852 N N . ALA A 1 126 ? -8.034 -2.300 -7.042 1.00 6.67 126 ALA A N 1
ATOM 853 C CA . ALA A 1 126 ? -8.518 -0.920 -6.932 1.00 6.47 126 ALA A CA 1
ATOM 854 C C . ALA A 1 126 ? -8.226 -0.109 -8.193 1.00 7.29 126 ALA A C 1
ATOM 855 O O . ALA A 1 126 ? -8.995 0.836 -8.469 1.00 7.53 126 ALA A O 1
ATOM 857 N N . GLU A 1 127 ? -7.214 -0.439 -8.957 1.00 7.50 127 GLU A N 1
ATOM 858 C CA . GLU A 1 127 ? -6.945 0.265 -10.207 1.00 8.43 127 GLU A CA 1
ATOM 859 C C . GLU A 1 127 ? -8.088 0.206 -11.171 1.00 9.56 127 GLU A C 1
ATOM 860 O O . GLU A 1 127 ? -8.180 1.077 -12.056 1.00 11.50 127 GLU A O 1
ATOM 866 N N . ASP A 1 128 ? -8.974 -0.780 -11.048 1.00 8.48 128 ASP A N 1
ATOM 867 C CA . ASP A 1 128 ? -10.132 -0.942 -11.948 1.00 9.25 128 ASP A CA 1
ATOM 868 C C . ASP A 1 128 ? -11.305 -0.111 -11.579 1.00 9.31 128 ASP A C 1
ATOM 869 O O . ASP A 1 128 ? -12.290 -0.099 -12.325 1.00 10.94 128 ASP A O 1
ATOM 874 N N . TYR A 1 129 ? -11.260 0.590 -10.432 1.00 8.85 129 TYR A N 1
ATOM 875 C CA . TYR A 1 129 ? -12.408 1.340 -9.877 1.00 9.11 129 TYR A CA 1
ATOM 876 C C . TYR A 1 129 ? -11.916 2.664 -9.389 1.00 8.92 129 TYR A C 1
ATOM 877 O O . TYR A 1 129 ? -12.271 3.142 -8.269 1.00 9.26 129 TYR A O 1
ATOM 886 N N . ARG A 1 130 ? -11.056 3.351 -10.167 1.00 9.11 130 ARG A N 1
ATOM 887 C CA . ARG A 1 130 ? -10.441 4.567 -9.677 1.00 8.92 130 ARG A CA 1
ATOM 888 C C . ARG A 1 130 ? -11.474 5.674 -9.336 1.00 8.02 130 ARG A C 1
ATOM 889 O O . ARG A 1 130 ? -11.412 6.304 -8.272 1.00 8.10 130 ARG A O 1
ATOM 897 N N . ALA A 1 131 ? -12.447 5.878 -10.233 1.00 8.22 131 ALA A N 1
ATOM 898 C CA . ALA A 1 131 ? -13.443 6.929 -9.982 1.00 8.31 131 ALA A CA 1
ATOM 899 C C . ALA A 1 131 ? -14.203 6.688 -8.708 1.00 7.86 131 ALA A C 1
ATOM 900 O O . ALA A 1 131 ? -14.543 7.620 -7.970 1.00 8.16 131 ALA A O 1
ATOM 902 N N . GLU A 1 132 ? -14.564 5.417 -8.451 1.00 7.76 132 GLU A N 1
ATOM 903 C CA . GLU A 1 132 ? -15.324 5.107 -7.246 1.00 7.65 132 GLU A CA 1
ATOM 904 C C . GLU A 1 132 ? -14.516 5.319 -5.997 1.00 7.08 132 GLU A C 1
ATOM 905 O O . GLU A 1 132 ? -15.050 5.788 -4.977 1.00 7.50 132 GLU A O 1
ATOM 911 N N . SER A 1 133 ? -13.233 4.981 -6.021 1.00 6.94 133 SER A N 1
ATOM 912 C CA . SER A 1 133 ? -12.365 5.239 -4.880 1.00 6.75 133 SER A CA 1
ATOM 913 C C . SER A 1 133 ? -12.246 6.722 -4.636 1.00 6.38 133 SER A C 1
ATOM 914 O O . SER A 1 133 ? -12.359 7.196 -3.487 1.00 6.95 133 SER A O 1
ATOM 917 N N . ILE A 1 134 ? -12.008 7.529 -5.691 1.00 7.02 134 ILE A N 1
ATOM 918 C CA . ILE A 1 134 ? -11.957 8.954 -5.537 1.00 7.53 134 ILE A CA 1
ATOM 919 C C . ILE A 1 134 ? -13.216 9.480 -4.887 1.00 7.14 134 ILE A C 1
ATOM 920 O O . ILE A 1 134 ? -13.155 10.281 -3.933 1.00 7.76 134 ILE A O 1
ATOM 925 N N . ALA A 1 135 ? -14.383 9.091 -5.385 1.00 7.26 135 ALA A N 1
ATOM 926 C CA . ALA A 1 135 ? -15.618 9.624 -4.830 1.00 7.32 135 ALA A CA 1
ATOM 927 C C . ALA A 1 135 ? -15.814 9.246 -3.367 1.00 6.82 135 ALA A C 1
ATOM 928 O O . ALA A 1 135 ? -16.267 10.060 -2.541 1.00 7.36 135 ALA A O 1
ATOM 930 N N . PHE A 1 136 ? -15.477 7.994 -3.006 1.00 6.67 136 PHE A N 1
ATOM 931 C CA . PHE A 1 136 ? -15.600 7.548 -1.618 1.00 6.00 136 PHE A CA 1
ATOM 932 C C . PHE A 1 136 ? -14.672 8.311 -0.719 1.00 5.91 136 PHE A C 1
ATOM 933 O O . PHE A 1 136 ? -15.062 8.808 0.364 1.00 6.00 136 PHE A O 1
ATOM 941 N N . PHE A 1 137 ? -13.374 8.400 -1.107 1.00 5.61 137 PHE A N 1
ATOM 942 C CA . PHE A 1 137 ? -12.416 9.080 -0.243 1.00 5.46 137 PHE A CA 1
ATOM 943 C C . PHE A 1 137 ? -12.653 10.575 -0.179 1.00 5.77 137 PHE A C 1
ATOM 944 O O . PHE A 1 137 ? -12.376 11.171 0.859 1.00 6.43 137 PHE A O 1
ATOM 952 N N . GLU A 1 138 ? -13.194 11.203 -1.234 1.00 6.41 138 GLU A N 1
ATOM 953 C CA . GLU A 1 138 ? -13.588 12.613 -1.125 1.00 7.00 138 GLU A CA 1
ATOM 954 C C . GLU A 1 138 ? -14.664 12.755 -0.057 1.00 6.93 138 GLU A C 1
ATOM 955 O O . GLU A 1 138 ? -14.642 13.659 0.768 1.00 7.35 138 GLU A O 1
ATOM 961 N N . GLU A 1 139 ? -15.667 11.868 -0.092 1.00 6.72 139 GLU A N 1
ATOM 962 C CA . GLU A 1 139 ? -16.741 11.912 0.923 1.00 6.81 139 GLU A CA 1
ATOM 963 C C . GLU A 1 139 ? -16.177 11.726 2.321 1.00 6.44 139 GLU A C 1
ATOM 964 O O . GLU A 1 139 ? -16.563 12.445 3.272 1.00 6.78 139 GLU A O 1
ATOM 970 N N . MET A 1 140 ? -15.298 10.733 2.505 1.00 6.25 140 MET A N 1
ATOM 971 C CA . MET A 1 140 ? -14.700 10.521 3.815 1.00 5.94 140 MET A CA 1
ATOM 972 C C . MET A 1 140 ? -13.878 11.728 4.239 1.00 6.29 140 MET A C 1
ATOM 973 O O . MET A 1 140 ? -13.915 12.104 5.433 1.00 6.79 140 MET A O 1
ATOM 978 N N . ALA A 1 141 ? -13.129 12.322 3.344 1.00 6.13 141 ALA A N 1
ATOM 979 C CA . ALA A 1 141 ? -12.323 13.493 3.694 1.00 6.30 141 ALA A CA 1
ATOM 980 C C . ALA A 1 141 ? -13.193 14.671 4.082 1.00 6.71 141 ALA A C 1
ATOM 981 O O . ALA A 1 141 ? -12.837 15.400 5.043 1.00 7.35 141 ALA A O 1
ATOM 983 N N . ARG A 1 142 ? -14.304 14.880 3.390 1.00 6.83 142 ARG A N 1
ATOM 984 C CA A ARG A 1 142 ? -15.236 15.930 3.783 0.50 7.44 142 ARG A CA 1
ATOM 985 C CA B ARG A 1 142 ? -15.240 15.961 3.838 0.50 7.33 142 ARG A CA 1
ATOM 986 C C . ARG A 1 142 ? -15.847 15.693 5.163 1.00 7.72 142 ARG A C 1
ATOM 987 O O . ARG A 1 142 ? -16.013 16.618 5.969 1.00 8.86 142 ARG A O 1
ATOM 1002 N N . LYS A 1 143 ? -16.218 14.436 5.449 1.00 7.68 143 LYS A N 1
ATOM 1003 C CA A LYS A 1 143 ? -16.868 14.124 6.713 0.70 8.17 143 LYS A CA 1
ATOM 1004 C CA B LYS A 1 143 ? -16.874 14.135 6.672 0.30 8.09 143 LYS A CA 1
ATOM 1005 C C . LYS A 1 143 ? -15.902 14.162 7.856 1.00 8.40 143 LYS A C 1
ATOM 1006 O O . LYS A 1 143 ? -16.261 14.606 8.959 1.00 11.31 143 LYS A O 1
ATOM 1017 N N . TYR A 1 144 ? -14.678 13.673 7.650 1.00 7.11 144 TYR A N 1
ATOM 1018 C CA . TYR A 1 144 ? -13.796 13.287 8.745 1.00 7.17 144 TYR A CA 1
ATOM 1019 C C . TYR A 1 144 ? -12.433 13.932 8.740 1.00 7.49 144 TYR A C 1
ATOM 1020 O O . TYR A 1 144 ? -11.694 13.742 9.722 1.00 8.45 144 TYR A O 1
ATOM 1029 N N . GLY A 1 145 ? -12.051 14.674 7.704 1.00 7.21 145 GLY A N 1
ATOM 1030 C CA . GLY A 1 145 ? -10.655 15.092 7.564 1.00 7.79 145 GLY A CA 1
ATOM 1031 C C . GLY A 1 145 ? -10.147 16.112 8.545 1.00 7.46 145 GLY A C 1
ATOM 1032 O O . GLY A 1 145 ? -8.936 16.299 8.653 1.00 8.91 145 GLY A O 1
ATOM 1033 N N . ASN A 1 146 ? -11.035 16.727 9.313 1.00 8.36 146 ASN A N 1
ATOM 1034 C CA . ASN A 1 146 ? -10.605 17.613 10.395 1.00 9.21 146 ASN A CA 1
ATOM 1035 C C . ASN A 1 146 ? -10.429 16.901 11.678 1.00 9.50 146 ASN A C 1
ATOM 1036 O O . ASN A 1 146 ? -10.076 17.567 12.700 1.00 15.01 146 ASN A O 1
ATOM 1041 N N . ASN A 1 147 ? -10.584 15.593 11.747 1.00 7.71 147 ASN A N 1
ATOM 1042 C CA . ASN A 1 147 ? -10.260 14.835 12.928 1.00 8.22 147 ASN A CA 1
ATOM 1043 C C . ASN A 1 147 ? -8.874 14.230 12.835 1.00 7.29 147 ASN A C 1
ATOM 1044 O O . ASN A 1 147 ? -8.571 13.535 11.846 1.00 7.85 147 ASN A O 1
ATOM 1049 N N . ASN A 1 148 ? -8.005 14.432 13.843 1.00 7.83 148 ASN A N 1
ATOM 1050 C CA . ASN A 1 148 ? -6.661 13.841 13.772 1.00 7.43 148 ASN A CA 1
ATOM 1051 C C . ASN A 1 148 ? -6.680 12.320 13.824 1.00 6.65 148 ASN A C 1
ATOM 1052 O O . ASN A 1 148 ? -5.688 11.678 13.486 1.00 7.00 148 ASN A O 1
ATOM 1057 N N . HIS A 1 149 ? -7.812 11.748 14.236 1.00 6.81 149 HIS A N 1
ATOM 1058 C CA . HIS A 1 149 ? -7.918 10.280 14.377 1.00 6.32 149 HIS A CA 1
ATOM 1059 C C . HIS A 1 149 ? -7.816 9.539 13.060 1.00 5.76 149 HIS A C 1
ATOM 1060 O O . HIS A 1 149 ? -7.507 8.343 13.065 1.00 5.94 149 HIS A O 1
ATOM 1067 N N . VAL A 1 150 ? -8.227 10.173 11.953 1.00 5.69 150 VAL A N 1
ATOM 1068 C CA . VAL A 1 150 ? -8.570 9.431 10.744 1.00 5.13 150 VAL A CA 1
ATOM 1069 C C . VAL A 1 150 ? -7.399 9.298 9.804 1.00 5.11 150 VAL A C 1
ATOM 1070 O O . VAL A 1 150 ? -6.718 10.276 9.466 1.00 5.59 150 VAL A O 1
ATOM 1074 N N . ILE A 1 151 ? -7.177 8.065 9.363 1.00 4.54 151 ILE A N 1
ATOM 1075 C CA . ILE A 1 151 ? -6.131 7.667 8.434 1.00 4.42 151 ILE A CA 1
ATOM 1076 C C . ILE A 1 151 ? -6.785 6.991 7.234 1.00 4.22 151 ILE A C 1
ATOM 1077 O O . ILE A 1 151 ? -7.709 6.187 7.440 1.00 4.88 151 ILE A O 1
ATOM 1082 N N . TYR A 1 152 ? -6.328 7.277 6.018 1.00 4.21 152 TYR A N 1
ATOM 1083 C CA . TYR A 1 152 ? -6.895 6.663 4.825 1.00 4.27 152 TYR A CA 1
ATOM 1084 C C . TYR A 1 152 ? -5.962 5.577 4.289 1.00 4.29 152 TYR A C 1
ATOM 1085 O O . TYR A 1 152 ? -4.776 5.848 4.117 1.00 6.45 152 TYR A O 1
ATOM 1094 N N . GLU A 1 153 ? -6.485 4.403 3.987 1.00 3.81 153 GLU A N 1
ATOM 1095 C CA . GLU A 1 153 ? -5.713 3.303 3.384 1.00 3.88 153 GLU A CA 1
ATOM 1096 C C . GLU A 1 153 ? -6.410 2.986 2.056 1.00 3.85 153 GLU A C 1
ATOM 1097 O O . GLU A 1 153 ? -7.472 2.380 2.015 1.00 4.34 153 GLU A O 1
ATOM 1103 N N . ILE A 1 154 ? -5.808 3.471 0.945 1.00 4.14 154 ILE A N 1
ATOM 1104 C CA . ILE A 1 154 ? -6.517 3.575 -0.319 1.00 4.18 154 ILE A CA 1
ATOM 1105 C C . ILE A 1 154 ? -6.492 2.310 -1.188 1.00 4.34 154 ILE A C 1
ATOM 1106 O O . ILE A 1 154 ? -7.218 2.281 -2.197 1.00 4.99 154 ILE A O 1
ATOM 1111 N N . TYR A 1 155 ? -5.714 1.300 -0.825 1.00 4.27 155 TYR A N 1
ATOM 1112 C CA . TYR A 1 155 ? -5.618 0.097 -1.682 1.00 4.63 155 TYR A CA 1
ATOM 1113 C C . TYR A 1 155 ? -4.993 -1.023 -0.828 1.00 4.48 155 TYR A C 1
ATOM 1114 O O . TYR A 1 155 ? -3.787 -1.215 -0.830 1.00 4.85 155 TYR A O 1
ATOM 1123 N N . ASN A 1 156 ? -5.856 -1.806 -0.123 1.00 4.33 156 ASN A N 1
ATOM 1124 C CA . ASN A 1 156 ? -5.386 -2.852 0.783 1.00 4.64 156 ASN A CA 1
ATOM 1125 C C . ASN A 1 156 ? -4.165 -3.633 0.232 1.00 4.52 156 ASN A C 1
ATOM 1126 O O . ASN A 1 156 ? -3.062 -3.582 0.806 1.00 4.64 156 ASN A O 1
ATOM 1131 N N . GLU A 1 157 ? -4.415 -4.455 -0.803 1.00 4.79 157 GLU A N 1
ATOM 1132 C CA . GLU A 1 157 ? -3.441 -5.466 -1.255 1.00 5.17 157 GLU A CA 1
ATOM 1133 C C . GLU A 1 157 ? -3.469 -5.572 -2.759 1.00 5.38 157 GLU A C 1
ATOM 1134 O O . GLU A 1 157 ? -4.139 -6.472 -3.328 1.00 6.11 157 GLU A O 1
ATOM 1140 N N . PRO A 1 158 ? -2.710 -4.736 -3.450 1.00 5.47 158 PRO A N 1
ATOM 1141 C CA . PRO A 1 158 ? -2.440 -4.975 -4.882 1.00 5.72 158 PRO A CA 1
ATOM 1142 C C . PRO A 1 158 ? -1.900 -6.361 -5.070 1.00 6.03 158 PRO A C 1
ATOM 1143 O O . PRO A 1 158 ? -1.211 -6.930 -4.210 1.00 6.48 158 PRO A O 1
ATOM 1147 N N . LEU A 1 159 ? -2.152 -6.908 -6.284 1.00 6.90 159 LEU A N 1
ATOM 1148 C CA . LEU A 1 159 ? -1.647 -8.241 -6.631 1.00 7.44 159 LEU A CA 1
ATOM 1149 C C . LEU A 1 159 ? -0.305 -8.111 -7.318 1.00 8.09 159 LEU A C 1
ATOM 1150 O O . LEU A 1 159 ? 0.516 -7.258 -6.966 1.00 8.43 159 LEU A O 1
ATOM 1155 N N . GLN A 1 160 ? -0.011 -8.993 -8.284 1.00 9.87 160 GLN A N 1
ATOM 1156 C CA . GLN A 1 160 ? 1.293 -9.025 -8.910 1.00 12.68 160 GLN A CA 1
ATOM 1157 C C . GLN A 1 160 ? 1.284 -8.076 -10.110 1.00 12.01 160 GLN A C 1
ATOM 1158 O O . GLN A 1 160 ? 1.291 -8.479 -11.270 1.00 16.34 160 GLN A O 1
ATOM 1164 N N . ILE A 1 161 ? 1.211 -6.783 -9.768 1.00 10.11 161 ILE A N 1
ATOM 1165 C CA . ILE A 1 161 ? 1.043 -5.715 -10.713 1.00 9.69 161 ILE A CA 1
ATOM 1166 C C . ILE A 1 161 ? 2.128 -4.675 -10.521 1.00 9.25 161 ILE A C 1
ATOM 1167 O O . ILE A 1 161 ? 2.854 -4.658 -9.485 1.00 10.14 161 ILE A O 1
ATOM 1172 N N . SER A 1 162 ? 2.333 -3.813 -11.502 1.00 9.60 162 SER A N 1
ATOM 1173 C CA . SER A 1 162 ? 3.402 -2.865 -11.496 1.00 9.70 162 SER A CA 1
ATOM 1174 C C . SER A 1 162 ? 3.149 -1.695 -10.532 1.00 8.37 162 SER A C 1
ATOM 1175 O O . SER A 1 162 ? 2.109 -1.027 -10.632 1.00 9.30 162 SER A O 1
ATOM 1178 N N . TRP A 1 163 ? 4.116 -1.429 -9.687 1.00 8.57 163 TRP A N 1
ATOM 1179 C CA . TRP A 1 163 ? 4.075 -0.196 -8.884 1.00 7.94 163 TRP A CA 1
ATOM 1180 C C . TRP A 1 163 ? 4.058 1.028 -9.801 1.00 8.35 163 TRP A C 1
ATOM 1181 O O . TRP A 1 163 ? 3.104 1.834 -9.727 1.00 8.54 163 TRP A O 1
ATOM 1192 N N . SER A 1 164 ? 5.045 1.203 -10.630 1.00 8.97 164 SER A N 1
ATOM 1193 C CA . SER A 1 164 ? 5.138 2.479 -11.358 1.00 10.14 164 SER A CA 1
ATOM 1194 C C . SER A 1 164 ? 4.060 2.613 -12.382 1.00 10.80 164 SER A C 1
ATOM 1195 O O . SER A 1 164 ? 3.600 3.748 -12.641 1.00 11.80 164 SER A O 1
ATOM 1198 N N . ASN A 1 165 ? 3.632 1.547 -13.046 1.00 10.89 165 ASN A N 1
ATOM 1199 C CA . ASN A 1 165 ? 2.704 1.688 -14.145 1.00 11.87 165 ASN A CA 1
ATOM 1200 C C . ASN A 1 165 ? 1.249 1.572 -13.760 1.00 11.69 165 ASN A C 1
ATOM 1201 O O . ASN A 1 165 ? 0.378 1.962 -14.550 1.00 12.92 165 ASN A O 1
ATOM 1206 N N . THR A 1 166 ? 0.926 0.989 -12.590 1.00 10.06 166 THR A N 1
ATOM 1207 C CA . THR A 1 166 ? -0.483 0.677 -12.246 1.00 9.02 166 THR A CA 1
ATOM 1208 C C . THR A 1 166 ? -0.836 1.240 -10.883 1.00 8.33 166 THR A C 1
ATOM 1209 O O . THR A 1 166 ? -1.823 1.978 -10.743 1.00 9.03 166 THR A O 1
ATOM 1213 N N . ILE A 1 167 ? -0.088 0.858 -9.837 1.00 7.35 167 ILE A N 1
ATOM 1214 C CA . ILE A 1 167 ? -0.480 1.332 -8.477 1.00 6.95 167 ILE A CA 1
ATOM 1215 C C . ILE A 1 167 ? -0.234 2.838 -8.333 1.00 6.88 167 ILE A C 1
ATOM 1216 O O . ILE A 1 167 ? -1.107 3.545 -7.830 1.00 7.19 167 ILE A O 1
ATOM 1221 N N . LYS A 1 168 ? 0.941 3.283 -8.731 1.00 7.26 168 LYS A N 1
ATOM 1222 C CA . LYS A 1 168 ? 1.309 4.685 -8.503 1.00 7.24 168 LYS A CA 1
ATOM 1223 C C . LYS A 1 168 ? 0.353 5.668 -9.184 1.00 7.50 168 LYS A C 1
ATOM 1224 O O . LYS A 1 168 ? -0.072 6.626 -8.558 1.00 7.84 168 LYS A O 1
ATOM 1230 N N . PRO A 1 169 ? -0.045 5.421 -10.451 1.00 8.06 169 PRO A N 1
ATOM 1231 C CA . PRO A 1 169 ? -0.968 6.382 -11.054 1.00 8.69 169 PRO A CA 1
ATOM 1232 C C . PRO A 1 169 ? -2.335 6.407 -10.364 1.00 7.95 169 PRO A C 1
ATOM 1233 O O . PRO A 1 169 ? -2.955 7.457 -10.220 1.00 8.74 169 PRO A O 1
ATOM 1237 N N . TYR A 1 170 ? -2.832 5.231 -9.953 1.00 7.50 170 TYR A N 1
ATOM 1238 C CA . TYR A 1 170 ? -4.062 5.167 -9.152 1.00 7.36 170 TYR A CA 1
ATOM 1239 C C . TYR A 1 170 ? -3.877 5.987 -7.886 1.00 6.85 170 TYR A C 1
ATOM 1240 O O . TYR A 1 170 ? -4.729 6.819 -7.518 1.00 7.20 170 TYR A O 1
ATOM 1249 N N . ALA A 1 171 ? -2.770 5.740 -7.190 1.00 6.39 171 ALA A N 1
ATOM 1250 C CA . ALA A 1 171 ? -2.563 6.356 -5.902 1.00 6.56 171 ALA A CA 1
ATOM 1251 C C . ALA A 1 171 ? -2.439 7.866 -6.016 1.00 7.12 171 ALA A C 1
ATOM 1252 O O . ALA A 1 171 ? -3.010 8.606 -5.218 1.00 7.74 171 ALA A O 1
ATOM 1254 N N . GLU A 1 172 ? -1.700 8.359 -7.025 1.00 7.15 172 GLU A N 1
ATOM 1255 C CA . GLU A 1 172 ? -1.581 9.813 -7.163 1.00 8.08 172 GLU A CA 1
ATOM 1256 C C . GLU A 1 172 ? -2.914 10.469 -7.439 1.00 8.03 172 GLU A C 1
ATOM 1257 O O . GLU A 1 172 ? -3.160 11.590 -6.975 1.00 8.25 172 GLU A O 1
ATOM 1263 N N . ALA A 1 173 ? -3.780 9.806 -8.207 1.00 7.60 173 ALA A N 1
ATOM 1264 C CA . ALA A 1 173 ? -5.096 10.378 -8.489 1.00 8.01 173 ALA A CA 1
ATOM 1265 C C . ALA A 1 173 ? -5.941 10.440 -7.205 1.00 7.08 173 ALA A C 1
ATOM 1266 O O . ALA A 1 173 ? -6.595 11.460 -6.925 1.00 8.04 173 ALA A O 1
ATOM 1268 N N . VAL A 1 174 ? -5.960 9.346 -6.424 1.00 7.00 174 VAL A N 1
ATOM 1269 C CA . VAL A 1 174 ? -6.760 9.352 -5.201 1.00 6.51 174 VAL A CA 1
ATOM 1270 C C . VAL A 1 174 ? -6.173 10.304 -4.174 1.00 6.20 174 VAL A C 1
ATOM 1271 O O . VAL A 1 174 ? -6.910 11.045 -3.518 1.00 6.94 174 VAL A O 1
ATOM 1275 N N . ILE A 1 175 ? -4.831 10.296 -4.008 1.00 6.25 175 ILE A N 1
ATOM 1276 C CA . ILE A 1 175 ? -4.197 11.207 -3.072 1.00 6.34 175 ILE A CA 1
ATOM 1277 C C . ILE A 1 175 ? -4.481 12.635 -3.450 1.00 7.03 175 ILE A C 1
ATOM 1278 O O . ILE A 1 175 ? -4.799 13.463 -2.567 1.00 7.37 175 ILE A O 1
ATOM 1283 N N . GLY A 1 176 ? -4.364 12.988 -4.736 1.00 7.60 176 GLY A N 1
ATOM 1284 C CA . GLY A 1 176 ? -4.632 14.401 -5.082 1.00 8.71 176 GLY A CA 1
ATOM 1285 C C . GLY A 1 176 ? -6.039 14.790 -4.733 1.00 7.89 176 GLY A C 1
ATOM 1286 O O . GLY A 1 176 ? -6.301 15.908 -4.287 1.00 9.00 176 GLY A O 1
ATOM 1287 N N . ALA A 1 177 ? -7.007 13.884 -4.936 1.00 8.10 177 ALA A N 1
ATOM 1288 C CA . ALA A 1 177 ? -8.393 14.164 -4.604 1.00 8.29 177 ALA A CA 1
ATOM 1289 C C . ALA A 1 177 ? -8.592 14.339 -3.111 1.00 7.74 177 ALA A C 1
ATOM 1290 O O . ALA A 1 177 ? -9.314 15.269 -2.656 1.00 8.96 177 ALA A O 1
ATOM 1292 N N . ILE A 1 178 ? -7.981 13.480 -2.300 1.00 6.77 178 ILE A N 1
ATOM 1293 C CA . ILE A 1 178 ? -8.064 13.636 -0.851 1.00 6.76 178 ILE A CA 1
ATOM 1294 C C . ILE A 1 178 ? -7.424 14.942 -0.409 1.00 6.78 178 ILE A C 1
ATOM 1295 O O . ILE A 1 178 ? -7.996 15.691 0.392 1.00 7.21 178 ILE A O 1
ATOM 1300 N N . ARG 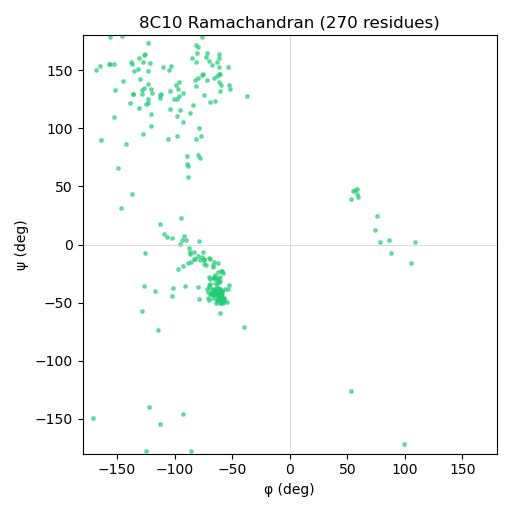A 1 179 ? -6.216 15.215 -0.908 1.00 7.23 179 ARG A N 1
ATOM 1301 C CA . ARG A 1 179 ? -5.414 16.346 -0.448 1.00 7.38 179 ARG A CA 1
ATOM 1302 C C . ARG A 1 179 ? -6.046 17.674 -0.784 1.00 8.30 179 ARG A C 1
ATOM 1303 O O . ARG A 1 179 ? -5.799 18.650 -0.054 1.00 10.03 179 ARG A O 1
ATOM 1311 N N . ALA A 1 180 ? -6.848 17.747 -1.856 1.00 8.82 180 ALA A N 1
ATOM 1312 C CA . ALA A 1 180 ? -7.582 18.969 -2.165 1.00 10.11 180 ALA A CA 1
ATOM 1313 C C . ALA A 1 180 ? -8.522 19.341 -1.053 1.00 10.09 180 ALA A C 1
ATOM 1314 O O . ALA A 1 180 ? -8.908 20.517 -0.945 1.00 12.82 180 ALA A O 1
ATOM 1316 N N . ILE A 1 181 ? -9.009 18.370 -0.283 1.00 8.97 181 ILE A N 1
ATOM 1317 C CA . ILE A 1 181 ? -9.958 18.572 0.811 1.00 8.47 181 ILE A CA 1
ATOM 1318 C C . ILE A 1 181 ? -9.297 18.529 2.150 1.00 8.36 181 ILE A C 1
ATOM 1319 O O . ILE A 1 181 ? -9.629 19.320 3.059 1.00 9.55 181 ILE A O 1
ATOM 1324 N N . ASP A 1 182 ? -8.408 17.558 2.346 1.00 7.80 182 ASP A N 1
ATOM 1325 C CA . ASP A 1 182 ? -7.811 17.216 3.646 1.00 7.35 182 ASP A CA 1
ATOM 1326 C C . ASP A 1 182 ? -6.298 17.233 3.430 1.00 7.32 182 ASP A C 1
ATOM 1327 O O . ASP A 1 182 ? -5.711 16.241 2.961 1.00 7.39 182 ASP A O 1
ATOM 1332 N N . PRO A 1 183 ? -5.628 18.355 3.727 1.00 7.99 183 PRO A N 1
ATOM 1333 C CA . PRO A 1 183 ? -4.230 18.519 3.334 1.00 8.29 183 PRO A CA 1
ATOM 1334 C C . PRO A 1 183 ? -3.226 17.720 4.150 1.00 7.50 183 PRO A C 1
ATOM 1335 O O . PRO A 1 183 ? -2.088 17.568 3.711 1.00 9.15 183 PRO A O 1
ATOM 1339 N N . ASP A 1 184 ? -3.646 17.242 5.326 1.00 7.34 184 ASP A N 1
ATOM 1340 C CA . ASP A 1 184 ? -2.682 16.732 6.293 1.00 7.56 184 ASP A CA 1
ATOM 1341 C C . ASP A 1 184 ? -2.822 15.259 6.636 1.00 6.72 184 ASP A C 1
ATOM 1342 O O . ASP A 1 184 ? -1.802 14.586 6.829 1.00 7.74 184 ASP A O 1
ATOM 1347 N N . ASN A 1 185 ? -4.042 14.711 6.782 1.00 6.27 185 ASN A N 1
ATOM 1348 C CA . ASN A 1 185 ? -4.148 13.382 7.391 1.00 5.73 185 ASN A CA 1
ATOM 1349 C C . ASN A 1 185 ? -3.429 12.350 6.581 1.00 5.52 185 ASN A C 1
ATOM 1350 O O . ASN A 1 185 ? -3.363 12.389 5.346 1.00 5.92 185 ASN A O 1
ATOM 1355 N N . LEU A 1 186 ? -2.861 11.361 7.295 1.00 5.33 186 LEU A N 1
ATOM 1356 C CA . LEU A 1 186 ? -2.064 10.321 6.684 1.00 4.82 186 LEU A CA 1
ATOM 1357 C C . LEU A 1 186 ? -2.851 9.512 5.637 1.00 4.52 186 LEU A C 1
ATOM 1358 O O . LEU A 1 186 ? -3.969 9.085 5.893 1.00 4.98 186 LEU A O 1
ATOM 1363 N N . ILE A 1 187 ? -2.162 9.243 4.516 1.00 4.82 187 ILE A N 1
ATOM 1364 C CA . ILE A 1 187 ? -2.638 8.313 3.497 1.00 4.63 187 ILE A CA 1
ATOM 1365 C C . ILE A 1 187 ? -1.612 7.205 3.393 1.00 4.56 187 ILE A C 1
ATOM 1366 O O . ILE A 1 187 ? -0.409 7.479 3.236 1.00 5.66 187 ILE A O 1
ATOM 1371 N N . ILE A 1 188 ? -2.072 5.948 3.447 1.00 4.38 188 ILE A N 1
ATOM 1372 C CA . ILE A 1 188 ? -1.217 4.774 3.367 1.00 4.24 188 ILE A CA 1
ATOM 1373 C C . ILE A 1 188 ? -1.535 4.056 2.039 1.00 4.12 188 ILE A C 1
ATOM 1374 O O . ILE A 1 188 ? -2.714 3.782 1.757 1.00 4.66 188 ILE A O 1
ATOM 1379 N N . VAL A 1 189 ? -0.494 3.765 1.266 1.00 4.21 189 VAL A N 1
ATOM 1380 C CA . VAL A 1 189 ? -0.635 3.219 -0.098 1.00 4.38 189 VAL A CA 1
ATOM 1381 C C . VAL A 1 189 ? -0.118 1.788 -0.178 1.00 4.30 189 VAL A C 1
ATOM 1382 O O . VAL A 1 189 ? 1.049 1.518 0.129 1.00 4.62 189 VAL A O 1
ATOM 1386 N N . GLY A 1 190 ? -0.983 0.887 -0.668 1.00 4.35 190 GLY A N 1
ATOM 1387 C CA . GLY A 1 190 ? -0.623 -0.513 -0.849 1.00 4.65 190 GLY A CA 1
ATOM 1388 C C . GLY A 1 190 ? 0.491 -0.701 -1.859 1.00 4.58 190 GLY A C 1
ATOM 1389 O O . GLY A 1 190 ? 0.702 0.130 -2.755 1.00 5.40 190 GLY A O 1
ATOM 1390 N N . THR A 1 191 ? 1.176 -1.823 -1.719 1.00 4.88 191 THR A N 1
ATOM 1391 C CA . THR A 1 191 ? 2.347 -2.121 -2.525 1.00 5.02 191 THR A CA 1
ATOM 1392 C C . THR A 1 191 ? 2.196 -3.470 -3.226 1.00 5.15 191 THR A C 1
ATOM 1393 O O . THR A 1 191 ? 1.316 -4.260 -2.876 1.00 5.39 191 THR A O 1
ATOM 1397 N N . PRO A 1 192 ? 3.009 -3.763 -4.245 1.00 5.63 192 PRO A N 1
ATOM 1398 C CA . PRO A 1 192 ? 2.765 -4.994 -5.010 1.00 6.25 192 PRO A CA 1
ATOM 1399 C C . PRO A 1 192 ? 2.887 -6.252 -4.158 1.00 5.82 192 PRO A C 1
ATOM 1400 O O . PRO A 1 192 ? 3.571 -6.285 -3.128 1.00 6.05 192 PRO A O 1
ATOM 1404 N N . SER A 1 193 ? 2.279 -7.318 -4.692 1.00 6.40 193 SER A N 1
ATOM 1405 C CA A SER A 1 193 ? 2.409 -8.678 -4.115 0.50 6.68 193 SER A CA 1
ATOM 1406 C CA B SER A 1 193 ? 2.396 -8.672 -4.133 0.50 6.74 193 SER A CA 1
ATOM 1407 C C . SER A 1 193 ? 1.867 -8.716 -2.695 1.00 6.46 193 SER A C 1
ATOM 1408 O O . SER A 1 193 ? 2.542 -9.052 -1.732 1.00 6.57 193 SER A O 1
ATOM 1413 N N . TRP A 1 194 ? 0.564 -8.360 -2.571 1.00 6.38 194 TRP A N 1
ATOM 1414 C CA . TRP A 1 194 ? -0.101 -8.404 -1.268 1.00 6.37 194 TRP A CA 1
ATOM 1415 C C . TRP A 1 194 ? 0.596 -7.493 -0.266 1.00 5.73 194 TRP A C 1
ATOM 1416 O O . TRP A 1 194 ? 0.765 -7.814 0.918 1.00 6.02 194 TRP A O 1
ATOM 1427 N N . SER A 1 195 ? 1.005 -6.298 -0.739 1.00 5.23 195 SER A N 1
ATOM 1428 C CA . SER A 1 195 ? 1.654 -5.333 0.127 1.00 5.08 195 SER A CA 1
ATOM 1429 C C . SER A 1 195 ? 2.940 -5.882 0.772 1.00 5.17 195 SER A C 1
ATOM 1430 O O . SER A 1 195 ? 3.254 -5.618 1.924 1.00 5.50 195 SER A O 1
ATOM 1433 N N . GLN A 1 196 ? 3.721 -6.575 -0.079 1.00 5.51 196 GLN A N 1
ATOM 1434 C CA . GLN A 1 196 ? 5.058 -7.024 0.262 1.00 6.03 196 GLN A CA 1
ATOM 1435 C C . GLN A 1 196 ? 6.150 -6.140 -0.326 1.00 6.17 196 GLN A C 1
ATOM 1436 O O . GLN A 1 196 ? 7.204 -5.942 0.311 1.00 6.93 196 GLN A O 1
ATOM 1442 N N . ASP A 1 197 ? 5.951 -5.654 -1.546 1.00 6.34 197 ASP A N 1
ATOM 1443 C CA . ASP A 1 197 ? 7.061 -5.071 -2.330 1.00 6.67 197 ASP A CA 1
ATOM 1444 C C . ASP A 1 197 ? 7.217 -3.618 -2.045 1.00 6.52 197 ASP A C 1
ATOM 1445 O O . ASP A 1 197 ? 7.224 -2.723 -2.928 1.00 7.10 197 ASP A O 1
ATOM 1450 N N . VAL A 1 198 ? 7.446 -3.308 -0.755 1.00 6.46 198 VAL A N 1
ATOM 1451 C CA . VAL A 1 198 ? 7.692 -1.947 -0.315 1.00 6.49 198 VAL A CA 1
ATOM 1452 C C . VAL A 1 198 ? 9.003 -1.416 -0.871 1.00 6.63 198 VAL A C 1
ATOM 1453 O O . VAL A 1 198 ? 9.165 -0.218 -1.098 1.00 7.00 198 VAL A O 1
ATOM 1457 N N . ASP A 1 199 ? 9.969 -2.323 -1.121 1.00 6.95 199 ASP A N 1
ATOM 1458 C CA . ASP A 1 199 ? 11.210 -1.920 -1.764 1.00 7.45 199 ASP A CA 1
ATOM 1459 C C . ASP A 1 199 ? 10.948 -1.412 -3.199 1.00 7.94 199 ASP A C 1
ATOM 1460 O O . ASP A 1 199 ? 11.534 -0.391 -3.584 1.00 8.72 199 ASP A O 1
ATOM 1465 N N . ALA A 1 200 ? 10.091 -2.058 -3.956 1.00 8.25 200 ALA A N 1
ATOM 1466 C CA . ALA A 1 200 ? 9.743 -1.516 -5.293 1.00 9.26 200 ALA A CA 1
ATOM 1467 C C . ALA A 1 200 ? 9.131 -0.147 -5.198 1.00 8.54 200 ALA A C 1
ATOM 1468 O O . ALA A 1 200 ? 9.503 0.768 -5.963 1.00 9.57 200 ALA A O 1
ATOM 1470 N N . ALA A 1 201 ? 8.194 0.053 -4.281 1.00 7.85 201 ALA A N 1
ATOM 1471 C CA . ALA A 1 201 ? 7.591 1.385 -4.119 1.00 7.79 201 ALA A CA 1
ATOM 1472 C C . ALA A 1 201 ? 8.659 2.433 -3.792 1.00 7.53 201 ALA A C 1
ATOM 1473 O O . ALA A 1 201 ? 8.648 3.551 -4.275 1.00 8.64 201 ALA A O 1
ATOM 1475 N N . SER A 1 202 ? 9.615 2.027 -2.934 1.00 7.19 202 SER A N 1
ATOM 1476 C CA . SER A 1 202 ? 10.636 2.958 -2.482 1.00 7.87 202 SER A CA 1
ATOM 1477 C C . SER A 1 202 ? 11.582 3.405 -3.576 1.00 8.11 202 SER A C 1
ATOM 1478 O O . SER A 1 202 ? 12.242 4.419 -3.462 1.00 9.87 202 SER A O 1
ATOM 1481 N N . ASN A 1 203 ? 11.644 2.625 -4.681 1.00 8.81 203 ASN A N 1
ATOM 1482 C CA . ASN A 1 203 ? 12.444 2.997 -5.839 1.00 9.67 203 ASN A CA 1
ATOM 1483 C C . ASN A 1 203 ? 11.771 4.052 -6.704 1.00 9.93 203 ASN A C 1
ATOM 1484 O O . ASN A 1 203 ? 12.435 4.626 -7.556 1.00 12.82 203 ASN A O 1
ATOM 1489 N N . ASP A 1 204 ? 10.466 4.307 -6.491 1.00 8.66 204 ASP A N 1
ATOM 1490 C CA . ASP A 1 204 ? 9.737 5.308 -7.287 1.00 8.94 204 ASP A CA 1
ATOM 1491 C C . ASP A 1 204 ? 8.657 5.908 -6.380 1.00 8.49 204 ASP A C 1
ATOM 1492 O O . ASP A 1 204 ? 7.458 5.720 -6.587 1.00 8.63 204 ASP A O 1
ATOM 1497 N N . PRO A 1 205 ? 9.099 6.627 -5.336 1.00 8.51 205 PRO A N 1
ATOM 1498 C CA . PRO A 1 205 ? 8.161 7.055 -4.281 1.00 8.29 205 PRO A CA 1
ATOM 1499 C C . PRO A 1 205 ? 7.253 8.168 -4.800 1.00 7.80 205 PRO A C 1
ATOM 1500 O O . PRO A 1 205 ? 7.543 8.886 -5.757 1.00 8.58 205 PRO A O 1
ATOM 1504 N N . ILE A 1 206 ? 6.150 8.339 -4.072 1.00 7.49 206 ILE A N 1
ATOM 1505 C CA . ILE A 1 206 ? 5.213 9.444 -4.302 1.00 7.67 206 ILE A CA 1
ATOM 1506 C C . ILE A 1 206 ? 5.728 10.680 -3.631 1.00 8.40 206 ILE A C 1
ATOM 1507 O O . ILE A 1 206 ? 5.400 10.995 -2.522 1.00 18.61 206 ILE A O 1
ATOM 1512 N N . THR A 1 207 ? 6.478 11.457 -4.334 1.00 9.22 207 THR A N 1
ATOM 1513 C CA . THR A 1 207 ? 7.152 12.629 -3.779 1.00 10.95 207 THR A CA 1
ATOM 1514 C C . THR A 1 207 ? 6.240 13.869 -3.870 1.00 9.31 207 THR A C 1
ATOM 1515 O O . THR A 1 207 ? 6.544 14.862 -3.238 1.00 11.24 207 THR A O 1
ATOM 1519 N N . SER A 1 208 ? 5.209 13.817 -4.667 1.00 9.68 208 SER A N 1
ATOM 1520 C CA A SER A 1 208 ? 4.463 15.058 -4.895 0.50 8.82 208 SER A CA 1
ATOM 1521 C CA B SER A 1 208 ? 4.313 14.952 -4.961 0.50 10.29 208 SER A CA 1
ATOM 1522 C C . SER A 1 208 ? 3.476 15.424 -3.831 1.00 9.32 208 SER A C 1
ATOM 1523 O O . SER A 1 208 ? 2.971 16.587 -3.853 1.00 9.72 208 SER A O 1
ATOM 1528 N N . TYR A 1 209 ? 3.281 14.570 -2.820 1.00 9.80 209 TYR A N 1
ATOM 1529 C CA . TYR A 1 209 ? 2.362 14.860 -1.740 1.00 11.02 209 TYR A CA 1
ATOM 1530 C C . TYR A 1 209 ? 3.015 14.500 -0.398 1.00 9.70 209 TYR A C 1
ATOM 1531 O O . TYR A 1 209 ? 3.811 13.630 -0.283 1.00 10.88 209 TYR A O 1
ATOM 1540 N N . SER A 1 210 ? 2.579 15.300 0.607 1.00 10.42 210 SER A N 1
ATOM 1541 C CA . SER A 1 210 ? 3.063 15.080 2.005 1.00 10.23 210 SER A CA 1
ATOM 1542 C C . SER A 1 210 ? 2.230 14.019 2.703 1.00 7.34 210 SER A C 1
ATOM 1543 O O . SER A 1 210 ? 1.072 13.690 2.320 1.00 7.37 210 SER A O 1
ATOM 1546 N N . ASN A 1 211 ? 2.837 13.487 3.760 1.00 6.91 211 ASN A N 1
ATOM 1547 C CA . ASN A 1 211 ? 2.165 12.603 4.674 1.00 6.58 211 ASN A CA 1
ATOM 1548 C C . ASN A 1 211 ? 1.599 11.337 3.986 1.00 5.94 211 ASN A C 1
ATOM 1549 O O . ASN A 1 211 ? 0.444 10.953 4.210 1.00 5.99 211 ASN A O 1
ATOM 1554 N N . ILE A 1 212 ? 2.463 10.726 3.189 1.00 5.90 212 ILE A N 1
ATOM 1555 C CA . ILE A 1 212 ? 2.185 9.452 2.520 1.00 5.84 212 ILE A CA 1
ATOM 1556 C C . ILE A 1 212 ? 3.086 8.366 3.135 1.00 5.62 212 ILE A C 1
ATOM 1557 O O . ILE A 1 212 ? 4.313 8.564 3.224 1.00 6.77 212 ILE A O 1
ATOM 1562 N N . ALA A 1 213 ? 2.482 7.259 3.515 1.00 5.21 213 ALA A N 1
ATOM 1563 C CA . ALA A 1 213 ? 3.212 6.063 3.946 1.00 5.52 213 ALA A CA 1
ATOM 1564 C C . ALA A 1 213 ? 2.791 4.892 3.069 1.00 4.59 213 ALA A C 1
ATOM 1565 O O . ALA A 1 213 ? 1.863 5.008 2.264 1.00 5.25 213 ALA A O 1
ATOM 1567 N N . TYR A 1 214 ? 3.481 3.762 3.263 1.00 4.68 214 TYR A N 1
ATOM 1568 C CA . TYR A 1 214 ? 3.339 2.637 2.351 1.00 4.50 214 TYR A CA 1
ATOM 1569 C C . TYR A 1 214 ? 3.069 1.374 3.166 1.00 4.38 214 TYR A C 1
ATOM 1570 O O . TYR A 1 214 ? 3.646 1.161 4.244 1.00 5.03 214 TYR A O 1
ATOM 1579 N N . THR A 1 215 ? 2.209 0.519 2.621 1.00 4.23 215 THR A N 1
ATOM 1580 C CA . THR A 1 215 ? 1.737 -0.655 3.361 1.00 4.40 215 THR A CA 1
ATOM 1581 C C . THR A 1 215 ? 2.717 -1.804 3.314 1.00 4.36 215 THR A C 1
ATOM 1582 O O . THR A 1 215 ? 3.220 -2.190 2.263 1.00 4.84 215 THR A O 1
ATOM 1586 N N . LEU A 1 216 ? 2.894 -2.423 4.502 1.00 4.38 216 LEU A N 1
ATOM 1587 C CA . LEU A 1 216 ? 3.606 -3.693 4.660 1.00 4.73 216 LEU A CA 1
ATOM 1588 C C . LEU A 1 216 ? 2.659 -4.681 5.335 1.00 4.76 216 LEU A C 1
ATOM 1589 O O . LEU A 1 216 ? 2.159 -4.397 6.430 1.00 5.25 216 LEU A O 1
ATOM 1594 N N . HIS A 1 217 ? 2.438 -5.851 4.716 1.00 4.78 217 HIS A N 1
ATOM 1595 C CA . HIS A 1 217 ? 1.637 -6.930 5.306 1.00 5.01 217 HIS A CA 1
ATOM 1596 C C . HIS A 1 217 ? 2.488 -8.188 5.440 1.00 5.39 217 HIS A C 1
ATOM 1597 O O . HIS A 1 217 ? 3.154 -8.575 4.502 1.00 6.22 217 HIS A O 1
ATOM 1604 N N . PHE A 1 218 ? 2.413 -8.826 6.624 1.00 5.75 218 PHE A N 1
ATOM 1605 C CA . PHE A 1 218 ? 3.069 -10.118 6.807 1.00 6.15 218 PHE A CA 1
ATOM 1606 C C . PHE A 1 218 ? 2.146 -11.050 7.574 1.00 5.94 218 PHE A C 1
ATOM 1607 O O . PHE A 1 218 ? 1.320 -10.621 8.369 1.00 6.37 218 PHE A O 1
ATOM 1615 N N . TYR A 1 219 ? 2.416 -12.352 7.369 1.00 6.43 219 TYR A N 1
ATOM 1616 C CA . TYR A 1 219 ? 1.807 -13.424 8.175 1.00 6.85 219 TYR A CA 1
ATOM 1617 C C . TYR A 1 219 ? 2.943 -14.306 8.670 1.00 7.19 219 TYR A C 1
ATOM 1618 O O . TYR A 1 219 ? 3.831 -14.719 7.897 1.00 7.63 219 TYR A O 1
ATOM 1627 N N . ALA A 1 220 ? 2.946 -14.570 9.982 1.00 7.41 220 ALA A N 1
ATOM 1628 C CA . ALA A 1 220 ? 4.072 -15.203 10.631 1.00 7.89 220 ALA A CA 1
ATOM 1629 C C . ALA A 1 220 ? 4.369 -16.628 10.118 1.00 8.04 220 ALA A C 1
ATOM 1630 O O . ALA A 1 220 ? 5.577 -17.010 10.164 1.00 9.93 220 ALA A O 1
ATOM 1632 N N . GLY A 1 221 ? 3.391 -17.328 9.553 1.00 8.81 221 GLY A N 1
ATOM 1633 C CA . GLY A 1 221 ? 3.658 -18.638 8.983 1.00 9.42 221 GLY A CA 1
ATOM 1634 C C . GLY A 1 221 ? 4.284 -18.578 7.601 1.00 9.43 221 GLY A C 1
ATOM 1635 O O . GLY A 1 221 ? 4.727 -19.657 7.101 1.00 11.51 221 GLY A O 1
ATOM 1636 N N . THR A 1 222 ? 4.345 -17.434 6.980 1.00 8.88 222 THR A N 1
ATOM 1637 C CA . THR A 1 222 ? 4.615 -17.342 5.534 1.00 9.19 222 THR A CA 1
ATOM 1638 C C . THR A 1 222 ? 5.786 -16.418 5.218 1.00 9.50 222 THR A C 1
ATOM 1639 O O . THR A 1 222 ? 6.523 -16.655 4.257 1.00 11.31 222 THR A O 1
ATOM 1643 N N . HIS A 1 223 ? 5.975 -15.319 5.961 1.00 8.82 223 HIS A N 1
ATOM 1644 C CA . HIS A 1 223 ? 6.933 -14.276 5.621 1.00 9.09 223 HIS A CA 1
ATOM 1645 C C . HIS A 1 223 ? 7.849 -14.066 6.773 1.00 9.43 223 HIS A C 1
ATOM 1646 O O . HIS A 1 223 ? 7.440 -13.765 7.881 1.00 12.28 223 HIS A O 1
ATOM 1653 N N . GLN A 1 224 ? 9.164 -14.254 6.519 1.00 9.22 224 GLN A N 1
ATOM 1654 C CA . GLN A 1 224 ? 10.152 -14.288 7.576 1.00 9.90 224 GLN A CA 1
ATOM 1655 C C . GLN A 1 224 ? 11.221 -13.211 7.345 1.00 8.91 224 GLN A C 1
ATOM 1656 O O . GLN A 1 224 ? 10.901 -12.099 6.896 1.00 8.80 224 GLN A O 1
ATOM 1662 N N . GLN A 1 225 ? 12.505 -13.521 7.593 1.00 9.41 225 GLN A N 1
ATOM 1663 C CA . GLN A 1 225 ? 13.519 -12.481 7.498 1.00 9.66 225 GLN A CA 1
ATOM 1664 C C . GLN A 1 225 ? 13.617 -11.893 6.086 1.00 8.61 225 GLN A C 1
ATOM 1665 O O . GLN A 1 225 ? 13.908 -10.682 5.995 1.00 9.13 225 GLN A O 1
ATOM 1671 N N . TRP A 1 226 ? 13.368 -12.659 5.056 1.00 9.31 226 TRP A N 1
ATOM 1672 C CA . TRP A 1 226 ? 13.437 -12.121 3.707 1.00 9.33 226 TRP A CA 1
ATOM 1673 C C . TRP A 1 226 ? 12.556 -10.877 3.546 1.00 8.13 226 TRP A C 1
ATOM 1674 O O . TRP A 1 226 ? 12.902 -9.929 2.824 1.00 8.59 226 TRP A O 1
ATOM 1685 N N . LEU A 1 227 ? 11.376 -10.882 4.171 1.00 7.71 227 LEU A N 1
ATOM 1686 C CA . LEU A 1 227 ? 10.469 -9.726 4.017 1.00 6.59 227 LEU A CA 1
ATOM 1687 C C . LEU A 1 227 ? 10.908 -8.606 4.927 1.00 6.57 227 LEU A C 1
ATOM 1688 O O . LEU A 1 227 ? 10.797 -7.423 4.538 1.00 6.97 227 LEU A O 1
ATOM 1693 N N . ARG A 1 228 ? 11.409 -8.910 6.128 1.00 6.79 228 ARG A N 1
ATOM 1694 C CA . ARG A 1 228 ? 12.012 -7.863 6.914 1.00 6.64 228 ARG A CA 1
ATOM 1695 C C . ARG A 1 228 ? 13.141 -7.156 6.168 1.00 7.03 228 ARG A C 1
ATOM 1696 O O . ARG A 1 228 ? 13.293 -5.920 6.280 1.00 7.55 228 ARG A O 1
ATOM 1704 N N . ASP A 1 229 ? 13.941 -7.894 5.415 1.00 7.08 229 ASP A N 1
ATOM 1705 C CA . ASP A 1 229 ? 15.047 -7.267 4.664 1.00 7.53 229 ASP A CA 1
ATOM 1706 C C . ASP A 1 229 ? 14.523 -6.328 3.610 1.00 7.05 229 ASP A C 1
ATOM 1707 O O . ASP A 1 229 ? 15.095 -5.248 3.407 1.00 7.43 229 ASP A O 1
ATOM 1712 N N . LYS A 1 230 ? 13.435 -6.688 2.892 1.00 7.01 230 LYS A N 1
ATOM 1713 C CA . LYS A 1 230 ? 12.829 -5.793 1.910 1.00 6.96 230 LYS A CA 1
ATOM 1714 C C . LYS A 1 230 ? 12.307 -4.526 2.592 1.00 6.74 230 LYS A C 1
ATOM 1715 O O . LYS A 1 230 ? 12.456 -3.407 2.048 1.00 7.22 230 LYS A O 1
ATOM 1721 N N . ALA A 1 231 ? 11.665 -4.677 3.753 1.00 6.46 231 ALA A N 1
ATOM 1722 C CA . ALA A 1 231 ? 11.148 -3.529 4.497 1.00 6.67 231 ALA A CA 1
ATOM 1723 C C . ALA A 1 231 ? 12.283 -2.610 4.944 1.00 6.60 231 ALA A C 1
ATOM 1724 O O . ALA A 1 231 ? 12.150 -1.389 4.939 1.00 6.90 231 ALA A O 1
ATOM 1726 N N . THR A 1 232 ? 13.403 -3.228 5.395 1.00 6.62 232 THR A N 1
ATOM 1727 C CA . THR A 1 232 ? 14.570 -2.455 5.805 1.00 6.97 232 THR A CA 1
ATOM 1728 C C . THR A 1 232 ? 15.114 -1.643 4.635 1.00 6.80 232 THR A C 1
ATOM 1729 O O . THR A 1 232 ? 15.396 -0.453 4.783 1.00 7.58 232 THR A O 1
ATOM 1733 N N . THR A 1 233 ? 15.225 -2.274 3.453 1.00 6.85 233 THR A N 1
ATOM 1734 C CA . THR A 1 233 ? 15.654 -1.528 2.255 1.00 7.10 233 THR A CA 1
ATOM 1735 C C . THR A 1 233 ? 14.740 -0.374 1.983 1.00 7.13 233 THR A C 1
ATOM 1736 O O . THR A 1 233 ? 15.177 0.762 1.699 1.00 7.61 233 THR A O 1
ATOM 1740 N N . ALA A 1 234 ? 13.414 -0.599 2.030 1.00 6.96 234 ALA A N 1
ATOM 1741 C CA . ALA A 1 234 ? 12.453 0.471 1.726 1.00 6.59 234 ALA A CA 1
ATOM 1742 C C . ALA A 1 234 ? 12.659 1.635 2.645 1.00 6.67 234 ALA A C 1
ATOM 1743 O O . ALA A 1 234 ? 12.719 2.820 2.210 1.00 7.59 234 ALA A O 1
ATOM 1745 N N . MET A 1 235 ? 12.771 1.379 3.961 1.00 6.75 235 MET A N 1
ATOM 1746 C CA A MET A 1 235 ? 12.956 2.482 4.909 0.60 7.17 235 MET A CA 1
ATOM 1747 C CA B MET A 1 235 ? 13.022 2.480 4.912 0.40 7.31 235 MET A CA 1
ATOM 1748 C C . MET A 1 235 ? 14.305 3.198 4.638 1.00 7.53 235 MET A C 1
ATOM 1749 O O . MET A 1 235 ? 14.402 4.406 4.757 1.00 8.40 235 MET A O 1
ATOM 1758 N N . ASN A 1 236 ? 15.357 2.442 4.303 1.00 7.45 236 ASN A N 1
ATOM 1759 C CA . ASN A 1 236 ? 16.657 3.055 4.050 1.00 8.02 236 ASN A CA 1
ATOM 1760 C C . ASN A 1 236 ? 16.734 3.737 2.716 1.00 8.56 236 ASN A C 1
ATOM 1761 O O . ASN A 1 236 ? 17.650 4.516 2.458 1.00 11.63 236 ASN A O 1
ATOM 1766 N N . ASN A 1 237 ? 15.752 3.535 1.834 1.00 8.25 237 ASN A N 1
ATOM 1767 C CA . ASN A 1 237 ? 15.551 4.334 0.642 1.00 9.43 237 ASN A CA 1
ATOM 1768 C C . ASN A 1 237 ? 14.689 5.553 0.906 1.00 9.83 237 ASN A C 1
ATOM 1769 O O . ASN A 1 237 ? 14.495 6.338 -0.024 1.00 13.35 237 ASN A O 1
ATOM 1774 N N . GLY A 1 238 ? 14.190 5.721 2.122 1.00 9.35 238 GLY A N 1
ATOM 1775 C CA . GLY A 1 238 ? 13.528 6.943 2.511 1.00 10.01 238 GLY A CA 1
ATOM 1776 C C . GLY A 1 238 ? 12.038 6.903 2.713 1.00 8.42 238 GLY A C 1
ATOM 1777 O O . GLY A 1 238 ? 11.489 7.987 2.974 1.00 10.74 238 GLY A O 1
ATOM 1778 N N . ILE A 1 239 ? 11.364 5.766 2.578 1.00 7.79 239 ILE A N 1
ATOM 1779 C CA . ILE A 1 239 ? 9.906 5.779 2.760 1.00 6.90 239 ILE A CA 1
ATOM 1780 C C . ILE A 1 239 ? 9.521 5.204 4.129 1.00 6.27 239 ILE A C 1
ATOM 1781 O O . ILE A 1 239 ? 10.230 4.390 4.714 1.00 7.30 239 ILE A O 1
ATOM 1786 N N . ALA A 1 240 ? 8.357 5.677 4.583 1.00 6.13 240 ALA A N 1
ATOM 1787 C CA . ALA A 1 240 ? 7.791 5.227 5.843 1.00 6.25 240 ALA A CA 1
ATOM 1788 C C . ALA A 1 240 ? 6.774 4.117 5.601 1.00 5.61 240 ALA A C 1
ATOM 1789 O O . ALA A 1 240 ? 5.978 4.203 4.660 1.00 6.03 240 ALA A O 1
ATOM 1791 N N . LEU A 1 241 ? 6.805 3.103 6.486 1.00 5.40 241 LEU A N 1
ATOM 1792 C CA . LEU A 1 241 ? 5.935 1.947 6.381 1.00 4.97 241 LEU A CA 1
ATOM 1793 C C . LEU A 1 241 ? 4.913 1.945 7.482 1.00 5.27 241 LEU A C 1
ATOM 1794 O O . LEU A 1 241 ? 5.187 2.402 8.601 1.00 6.66 241 LEU A O 1
ATOM 1799 N N . PHE A 1 242 ? 3.755 1.324 7.220 1.00 5.02 242 PHE A N 1
ATOM 1800 C CA . PHE A 1 242 ? 2.724 1.126 8.214 1.00 4.90 242 PHE A CA 1
ATOM 1801 C C . PHE A 1 242 ? 2.201 -0.277 7.992 1.00 4.52 242 PHE A C 1
ATOM 1802 O O . PHE A 1 242 ? 1.726 -0.597 6.882 1.00 4.83 242 PHE A O 1
ATOM 1810 N N . ALA A 1 243 ? 2.266 -1.137 9.006 1.00 4.81 243 ALA A N 1
ATOM 1811 C CA . ALA A 1 243 ? 1.883 -2.544 8.866 1.00 4.79 243 ALA A CA 1
ATOM 1812 C C . ALA A 1 243 ? 0.389 -2.683 9.182 1.00 4.61 243 ALA A C 1
ATOM 1813 O O . ALA A 1 243 ? -0.021 -3.132 10.249 1.00 5.34 243 ALA A O 1
ATOM 1815 N N . THR A 1 244 ? -0.433 -2.266 8.211 1.00 4.45 244 THR A N 1
ATOM 1816 C CA . THR A 1 244 ? -1.890 -2.141 8.457 1.00 4.74 244 THR A CA 1
ATOM 1817 C C . THR A 1 244 ? -2.593 -3.497 8.628 1.00 4.61 244 THR A C 1
ATOM 1818 O O . THR A 1 244 ? -3.720 -3.508 9.054 1.00 5.19 244 THR A O 1
ATOM 1822 N N . GLU A 1 245 ? -1.908 -4.591 8.289 1.00 4.55 245 GLU A N 1
ATOM 1823 C CA . GLU A 1 245 ? -2.513 -5.933 8.463 1.00 4.87 245 GLU A CA 1
ATOM 1824 C C . GLU A 1 245 ? -1.377 -6.906 8.675 1.00 5.02 245 GLU A C 1
ATOM 1825 O O . GLU A 1 245 ? -0.428 -6.961 7.888 1.00 6.01 245 GLU A O 1
ATOM 1831 N N . TRP A 1 246 ? -1.530 -7.771 9.690 1.00 5.37 246 TRP A N 1
ATOM 1832 C CA . TRP A 1 246 ? -0.611 -8.871 9.859 1.00 5.42 246 TRP A CA 1
ATOM 1833 C C . TRP A 1 246 ? -1.296 -9.960 10.635 1.00 5.36 246 TRP A C 1
ATOM 1834 O O . TRP A 1 246 ? -2.210 -9.700 11.421 1.00 6.17 246 TRP A O 1
ATOM 1845 N N . GLY A 1 247 ? -0.822 -11.195 10.461 1.00 6.10 247 GLY A N 1
ATOM 1846 C CA . GLY A 1 247 ? -1.364 -12.310 11.214 1.00 6.97 247 GLY A CA 1
ATOM 1847 C C . GLY A 1 247 ? -0.315 -13.172 11.860 1.00 7.19 247 GLY A C 1
ATOM 1848 O O . GLY A 1 247 ? 0.848 -13.206 11.448 1.00 7.45 247 GLY A O 1
ATOM 1849 N N . THR A 1 248 ? -0.770 -13.941 12.872 1.00 7.59 248 THR A N 1
ATOM 1850 C CA . THR A 1 248 ? 0.054 -14.905 13.596 1.00 8.27 248 T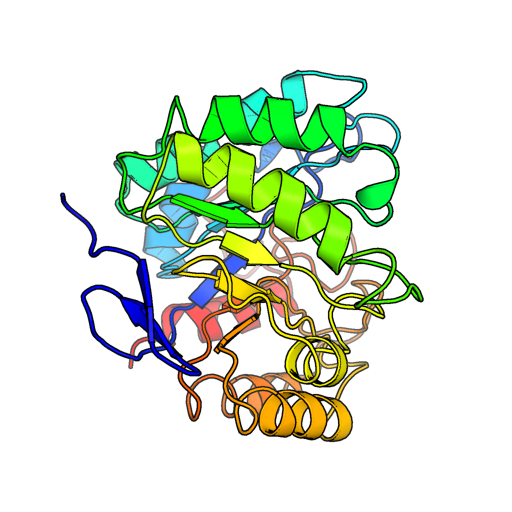HR A CA 1
ATOM 1851 C C . THR A 1 248 ? 0.187 -16.250 12.859 1.00 7.99 248 THR A C 1
ATOM 1852 O O . THR A 1 248 ? 0.957 -17.111 13.335 1.00 9.80 248 THR A O 1
ATOM 1856 N N . VAL A 1 249 ? -0.638 -16.475 11.831 1.00 8.60 249 VAL A N 1
ATOM 1857 C CA . VAL A 1 249 ? -0.804 -17.751 11.209 1.00 9.42 249 VAL A CA 1
ATOM 1858 C C . VAL A 1 249 ? -0.240 -17.705 9.756 1.00 9.61 249 VAL A C 1
ATOM 1859 O O . VAL A 1 249 ? 0.626 -16.848 9.468 1.00 9.51 249 VAL A O 1
ATOM 1863 N N . ASP A 1 250 ? -0.752 -18.562 8.866 1.00 10.98 250 ASP A N 1
ATOM 1864 C CA . ASP A 1 250 ? -0.304 -18.509 7.489 1.00 11.05 250 ASP A CA 1
ATOM 1865 C C . ASP A 1 250 ? -1.021 -17.392 6.705 1.00 10.66 250 ASP A C 1
ATOM 1866 O O . ASP A 1 250 ? -2.046 -16.859 7.134 1.00 10.97 250 ASP A O 1
ATOM 1871 N N . ALA A 1 251 ? -0.479 -17.040 5.539 1.00 10.53 251 ALA A N 1
ATOM 1872 C CA . ALA A 1 251 ? -1.019 -15.932 4.775 1.00 10.83 251 ALA A CA 1
ATOM 1873 C C . ALA A 1 251 ? -2.432 -16.019 4.344 1.00 12.21 251 ALA A C 1
ATOM 1874 O O . ALA A 1 251 ? -3.086 -15.016 4.103 1.00 14.85 251 ALA A O 1
ATOM 1876 N N . ASP A 1 252 ? -2.992 -17.269 4.261 1.00 14.32 252 ASP A N 1
ATOM 1877 C CA . ASP A 1 252 ? -4.386 -17.455 3.912 1.00 18.49 252 ASP A CA 1
ATOM 1878 C C . ASP A 1 252 ? -5.334 -17.192 5.112 1.00 18.05 252 ASP A C 1
ATOM 1879 O O . ASP A 1 252 ? -6.511 -17.284 4.963 1.00 22.88 252 ASP A O 1
ATOM 1884 N N . GLY A 1 253 ? -4.753 -16.775 6.237 1.00 13.94 253 GLY A N 1
ATOM 1885 C CA . GLY A 1 253 ? -5.611 -16.441 7.401 1.00 13.65 253 GLY A CA 1
ATOM 1886 C C . GLY A 1 253 ? -5.945 -17.652 8.257 1.00 13.00 253 GLY A C 1
ATOM 1887 O O . GLY A 1 253 ? -6.717 -17.489 9.253 1.00 12.88 253 GLY A O 1
ATOM 1888 N N . ASP A 1 254 ? -5.405 -18.830 7.969 1.00 13.56 254 ASP A N 1
ATOM 1889 C CA . ASP A 1 254 ? -5.638 -19.998 8.724 1.00 13.75 254 ASP A CA 1
ATOM 1890 C C . ASP A 1 254 ? -4.274 -20.553 9.145 1.00 14.54 254 ASP A C 1
ATOM 1891 O O . ASP A 1 254 ? -3.191 -20.101 8.735 1.00 14.72 254 ASP A O 1
ATOM 1896 N N . GLY A 1 255 ? -4.319 -21.688 9.836 1.00 15.89 255 GLY A N 1
ATOM 1897 C CA . GLY A 1 255 ? -3.109 -22.388 10.277 1.00 16.03 255 GLY A CA 1
ATOM 1898 C C . GLY A 1 255 ? -2.685 -22.185 11.682 1.00 17.51 255 GLY A C 1
ATOM 1899 O O . GLY A 1 255 ? -3.413 -21.617 12.517 1.00 17.57 255 GLY A O 1
ATOM 1900 N N . ALA A 1 256 ? -1.481 -22.703 11.970 1.00 18.06 256 ALA A N 1
ATOM 1901 C CA . ALA A 1 256 ? -0.892 -22.691 13.337 1.00 20.41 256 ALA A CA 1
ATOM 1902 C C . ALA A 1 256 ? -0.464 -21.312 13.740 1.00 12.51 256 ALA A C 1
ATOM 1903 O O . ALA A 1 256 ? 0.112 -20.578 12.878 1.00 13.63 256 ALA A O 1
ATOM 1905 N N . VAL A 1 257 ? -0.651 -20.941 14.987 1.00 12.44 257 VAL A N 1
ATOM 1906 C CA . VAL A 1 257 ? -0.086 -19.751 15.527 1.00 11.11 257 VAL A CA 1
ATOM 1907 C C . VAL A 1 257 ? 1.427 -19.916 15.633 1.00 12.68 257 VAL A C 1
ATOM 1908 O O . VAL A 1 257 ? 1.893 -20.935 16.201 1.00 17.06 257 VAL A O 1
ATOM 1912 N N . ASN A 1 258 ? 2.203 -19.065 15.016 1.00 9.35 258 ASN A N 1
ATOM 1913 C CA . ASN A 1 258 ? 3.654 -19.129 15.056 1.00 9.54 258 ASN A CA 1
ATOM 1914 C C . ASN A 1 258 ? 4.219 -18.060 15.949 1.00 9.11 258 ASN A C 1
ATOM 1915 O O . ASN A 1 258 ? 4.320 -16.874 15.539 1.00 9.50 258 ASN A O 1
ATOM 1920 N N . ARG A 1 259 ? 4.408 -18.374 17.216 1.00 9.42 259 ARG A N 1
ATOM 1921 C CA . ARG A 1 259 ? 4.842 -17.421 18.164 1.00 8.85 259 ARG A CA 1
ATOM 1922 C C . ARG A 1 259 ? 6.185 -16.852 17.901 1.00 9.63 259 ARG A C 1
ATOM 1923 O O . ARG A 1 259 ? 6.436 -15.621 18.029 1.00 10.08 259 ARG A O 1
ATOM 1931 N N . SER A 1 260 ? 7.150 -17.716 17.635 1.00 9.91 260 SER A N 1
ATOM 1932 C CA A SER A 1 260 ? 8.525 -17.179 17.500 0.50 10.19 260 SER A CA 1
ATOM 1933 C CA B SER A 1 260 ? 8.496 -17.256 17.444 0.50 10.41 260 SER A CA 1
ATOM 1934 C C . SER A 1 260 ? 8.607 -16.203 16.292 1.00 9.39 260 SER A C 1
ATOM 1935 O O . SER A 1 260 ? 9.283 -15.206 16.466 1.00 9.57 260 SER A O 1
ATOM 1940 N N . GLU A 1 261 ? 7.998 -16.525 15.182 1.00 9.00 261 GLU A N 1
ATOM 1941 C CA . GLU A 1 261 ? 8.095 -15.630 14.010 1.00 8.78 261 GLU A CA 1
ATOM 1942 C C . GLU A 1 261 ? 7.271 -14.366 14.270 1.00 8.38 261 GLU A C 1
ATOM 1943 O O . GLU A 1 261 ? 7.701 -13.237 13.900 1.00 8.61 261 GLU A O 1
ATOM 1949 N N . THR A 1 262 ? 6.113 -14.480 14.919 1.00 8.36 262 THR A N 1
ATOM 1950 C CA . THR A 1 262 ? 5.352 -13.286 15.290 1.00 7.68 262 THR A CA 1
ATOM 1951 C C . THR A 1 262 ? 6.223 -12.396 16.129 1.00 7.70 262 THR A C 1
ATOM 1952 O O . THR A 1 262 ? 6.298 -11.155 15.949 1.00 8.60 262 THR A O 1
ATOM 1956 N N . ASN A 1 263 ? 6.888 -12.986 17.165 1.00 8.59 263 ASN A N 1
ATOM 1957 C CA . ASN A 1 263 ? 7.679 -12.185 18.030 1.00 8.21 263 ASN A CA 1
ATOM 1958 C C . ASN A 1 263 ? 8.884 -11.549 17.333 1.00 9.35 263 ASN A C 1
ATOM 1959 O O . ASN A 1 263 ? 9.270 -10.403 17.693 1.00 9.20 263 ASN A O 1
ATOM 1964 N N . ALA A 1 264 ? 9.485 -12.213 16.358 1.00 9.07 264 ALA A N 1
ATOM 1965 C CA . ALA A 1 264 ? 10.545 -11.584 15.586 1.00 9.58 264 ALA A CA 1
ATOM 1966 C C . ALA A 1 264 ? 10.013 -10.373 14.849 1.00 9.02 264 ALA A C 1
ATOM 1967 O O . ALA A 1 264 ? 10.713 -9.318 14.815 1.00 8.71 264 ALA A O 1
ATOM 1969 N N . TRP A 1 265 ? 8.850 -10.437 14.286 1.00 8.07 265 TRP A N 1
ATOM 1970 C CA . TRP A 1 265 ? 8.238 -9.283 13.614 1.00 7.16 265 TRP A CA 1
ATOM 1971 C C . TRP A 1 265 ? 7.909 -8.178 14.602 1.00 7.68 265 TRP A C 1
ATOM 1972 O O . TRP A 1 265 ? 8.115 -6.991 14.293 1.00 7.94 265 TRP A O 1
ATOM 1983 N N . MET A 1 266 ? 7.367 -8.494 15.775 1.00 7.57 266 MET A N 1
ATOM 1984 C CA . MET A 1 266 ? 7.016 -7.477 16.741 1.00 8.22 266 MET A CA 1
ATOM 1985 C C . MET A 1 266 ? 8.264 -6.731 17.140 1.00 8.23 266 MET A C 1
ATOM 1986 O O . MET A 1 266 ? 8.298 -5.501 17.318 1.00 9.10 266 MET A O 1
ATOM 1991 N N . ASP A 1 267 ? 9.385 -7.484 17.372 1.00 9.29 267 ASP A N 1
ATOM 1992 C CA A ASP A 1 267 ? 10.652 -6.796 17.708 0.70 9.44 267 ASP A CA 1
ATOM 1993 C CA B ASP A 1 267 ? 10.622 -6.879 17.700 0.30 10.55 267 ASP A CA 1
ATOM 1994 C C . ASP A 1 267 ? 11.091 -5.899 16.642 1.00 9.53 267 ASP A C 1
ATOM 1995 O O . ASP A 1 267 ? 11.584 -4.764 16.894 1.00 9.50 267 ASP A O 1
ATOM 2004 N N . PHE A 1 268 ? 10.969 -6.303 15.382 1.00 9.11 268 PHE A N 1
ATOM 2005 C CA . PHE A 1 268 ? 11.334 -5.454 14.239 1.00 8.79 268 PHE A CA 1
ATOM 2006 C C . PHE A 1 268 ? 10.471 -4.197 14.197 1.00 8.35 268 PHE A C 1
ATOM 2007 O O . PHE A 1 268 ? 10.995 -3.084 13.940 1.00 8.42 268 PHE A O 1
ATOM 2015 N N . PHE A 1 269 ? 9.183 -4.300 14.478 1.00 8.00 269 PHE A N 1
ATOM 2016 C CA . PHE A 1 269 ? 8.305 -3.108 14.482 1.00 7.68 269 PHE A CA 1
ATOM 2017 C C . PHE A 1 269 ? 8.668 -2.161 15.611 1.00 8.38 269 PHE A C 1
ATOM 2018 O O . PHE A 1 269 ? 8.693 -0.953 15.454 1.00 8.53 269 PHE A O 1
ATOM 2026 N N . LYS A 1 270 ? 8.957 -2.708 16.825 1.00 9.22 270 LYS A N 1
ATOM 2027 C CA A LYS A 1 270 ? 9.288 -1.843 17.907 0.50 10.17 270 LYS A CA 1
ATOM 2028 C CA B LYS A 1 270 ? 9.357 -1.853 17.918 0.50 10.00 270 LYS A CA 1
ATOM 2029 C C . LYS A 1 270 ? 10.617 -1.154 17.633 1.00 10.60 270 LYS A C 1
ATOM 2030 O O . LYS A 1 270 ? 10.800 0.044 17.841 1.00 12.25 270 LYS A O 1
ATOM 2041 N N . GLN A 1 271 ? 11.634 -1.872 17.074 1.00 10.40 271 GLN A N 1
ATOM 2042 C CA . GLN A 1 271 ? 12.921 -1.262 16.768 1.00 11.69 271 GLN A CA 1
ATOM 2043 C C . GLN A 1 271 ? 12.820 -0.137 15.783 1.00 11.08 271 GLN A C 1
ATOM 2044 O O . GLN A 1 271 ? 13.542 0.837 15.849 1.00 13.24 271 GLN A O 1
ATOM 2050 N N . ASN A 1 272 ? 11.968 -0.279 14.789 1.00 9.38 272 ASN A N 1
ATOM 2051 C CA . ASN A 1 272 ? 11.872 0.634 13.663 1.00 9.17 272 ASN A CA 1
ATOM 2052 C C . ASN A 1 272 ? 10.706 1.596 13.749 1.00 8.70 272 ASN A C 1
ATOM 2053 O O . ASN A 1 272 ? 10.433 2.349 12.788 1.00 9.42 272 ASN A O 1
ATOM 2058 N N . ASN A 1 273 ? 9.987 1.591 14.863 1.00 8.35 273 ASN A N 1
ATOM 2059 C CA . ASN A 1 273 ? 8.853 2.496 15.066 1.00 8.38 273 ASN A CA 1
ATOM 2060 C C . ASN A 1 273 ? 7.795 2.342 13.966 1.00 7.89 273 ASN A C 1
ATOM 2061 O O . ASN A 1 273 ? 7.271 3.367 13.453 1.00 9.54 273 ASN A O 1
ATOM 2066 N N . ILE A 1 274 ? 7.441 1.086 13.656 1.00 7.60 274 ILE A N 1
ATOM 2067 C CA . ILE A 1 274 ? 6.396 0.793 12.701 1.00 6.93 274 ILE A CA 1
ATOM 2068 C C . ILE A 1 274 ? 5.131 0.439 13.451 1.00 6.66 274 ILE A C 1
ATOM 2069 O O . ILE A 1 274 ? 5.145 -0.472 14.296 1.00 7.74 274 ILE A O 1
ATOM 2074 N N . SER A 1 275 ? 4.041 1.130 13.155 1.00 5.94 275 SER A N 1
ATOM 2075 C CA . SER A 1 275 ? 2.734 0.874 13.718 1.00 5.94 275 SER A CA 1
ATOM 2076 C C . SER A 1 275 ? 2.051 -0.269 13.000 1.00 5.78 275 SER A C 1
ATOM 2077 O O . SER A 1 275 ? 2.377 -0.574 11.848 1.00 5.99 275 SER A O 1
ATOM 2080 N N . HIS A 1 276 ? 1.080 -0.926 13.662 1.00 5.91 276 HIS A N 1
ATOM 2081 C CA . HIS A 1 276 ? 0.576 -2.170 13.133 1.00 5.68 276 HIS A CA 1
ATOM 2082 C C . HIS A 1 276 ? -0.828 -2.491 13.638 1.00 5.80 276 HIS A C 1
ATOM 2083 O O . HIS A 1 276 ? -1.225 -2.102 14.742 1.00 6.91 276 HIS A O 1
ATOM 2090 N N . ALA A 1 277 ? -1.550 -3.295 12.829 1.00 5.56 277 ALA A N 1
ATOM 2091 C CA . ALA A 1 277 ? -2.883 -3.759 13.185 1.00 5.84 277 ALA A CA 1
ATOM 2092 C C . ALA A 1 277 ? -2.996 -5.234 12.846 1.00 5.48 277 ALA A C 1
ATOM 2093 O O . ALA A 1 277 ? -2.728 -5.662 11.718 1.00 5.93 277 ALA A O 1
ATOM 2095 N N . ASN A 1 278 ? -3.465 -6.023 13.836 1.00 5.92 278 ASN A N 1
ATOM 2096 C CA . ASN A 1 278 ? -3.601 -7.474 13.656 1.00 5.92 278 ASN A CA 1
ATOM 2097 C C . ASN A 1 278 ? -4.897 -7.862 12.934 1.00 5.50 278 ASN A C 1
ATOM 2098 O O . ASN A 1 278 ? -5.983 -7.315 13.232 1.00 5.97 278 ASN A O 1
ATOM 2103 N N . TRP A 1 279 ? -4.797 -8.869 12.075 1.00 5.67 279 TRP A N 1
ATOM 2104 C CA . TRP A 1 279 ? -5.918 -9.532 11.416 1.00 5.70 279 TRP A CA 1
ATOM 2105 C C . TRP A 1 279 ? -6.256 -10.766 12.258 1.00 6.09 279 TRP A C 1
ATOM 2106 O O . TRP A 1 279 ? -5.378 -11.638 12.343 1.00 7.04 279 TRP A O 1
ATOM 2117 N N . VAL A 1 280 ? -7.424 -10.869 12.877 1.00 6.55 280 VAL A N 1
ATOM 2118 C CA . VAL A 1 280 ? -8.638 -10.091 12.565 1.00 6.51 280 VAL A CA 1
ATOM 2119 C C . VAL A 1 280 ? -9.700 -10.257 13.633 1.00 6.78 280 VAL A C 1
ATOM 2120 O O . VAL A 1 280 ? -9.825 -11.329 14.254 1.00 7.94 280 VAL A O 1
ATOM 2124 N N . ILE A 1 281 ? -10.499 -9.208 13.800 1.00 6.83 281 ILE A N 1
ATOM 2125 C CA . ILE A 1 281 ? -11.719 -9.247 14.653 1.00 7.31 281 ILE A CA 1
ATOM 2126 C C . ILE A 1 281 ? -12.812 -9.932 13.879 1.00 7.28 281 ILE A C 1
ATOM 2127 O O . ILE A 1 281 ? -13.438 -9.377 12.989 1.00 8.28 281 ILE A 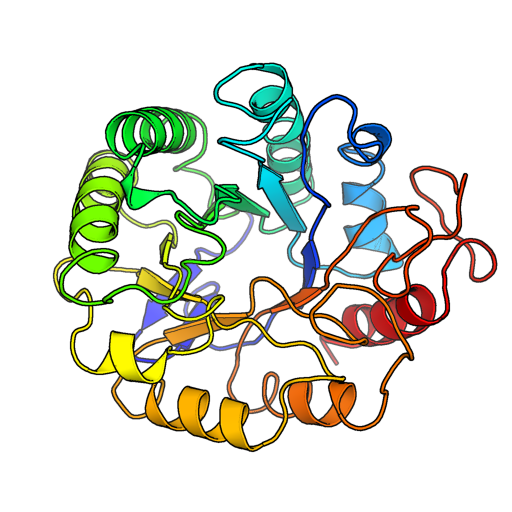O 1
ATOM 2132 N N . SER A 1 282 ? -13.012 -11.242 14.221 1.00 8.36 282 SER A N 1
ATOM 2133 C CA . SER A 1 282 ? -13.898 -12.157 13.458 1.00 8.63 282 SER A CA 1
ATOM 2134 C C . SER A 1 282 ? -14.156 -13.362 14.316 1.00 9.85 282 SER A C 1
ATOM 2135 O O . SER A 1 282 ? -13.257 -13.671 15.132 1.00 9.55 282 SER A O 1
ATOM 2138 N N . ASP A 1 283 ? -15.261 -14.029 14.116 1.00 10.40 283 ASP A N 1
ATOM 2139 C CA . ASP A 1 283 ? -15.476 -15.332 14.725 1.00 11.12 283 ASP A CA 1
ATOM 2140 C C . ASP A 1 283 ? -15.520 -16.456 13.707 1.00 12.24 283 ASP A C 1
ATOM 2141 O O . ASP A 1 283 ? -15.906 -17.591 13.977 1.00 13.64 283 ASP A O 1
ATOM 2146 N N . LYS A 1 284 ? -15.009 -16.194 12.483 1.00 11.30 284 LYS A N 1
ATOM 2147 C CA . LYS A 1 284 ? -14.914 -17.235 11.433 1.00 12.58 284 LYS A CA 1
ATOM 2148 C C . LYS A 1 284 ? -14.037 -18.351 11.952 1.00 12.20 284 LYS A C 1
ATOM 2149 O O . LYS A 1 284 ? -13.051 -18.102 12.651 1.00 11.44 284 LYS A O 1
ATOM 2155 N N . ALA A 1 285 ? -14.289 -19.593 11.585 1.00 13.57 285 ALA A N 1
ATOM 2156 C CA . ALA A 1 285 ? -13.454 -20.745 12.010 1.00 14.78 285 ALA A CA 1
ATOM 2157 C C . ALA A 1 285 ? -12.213 -20.855 11.199 1.00 14.80 285 ALA A C 1
ATOM 2158 O O . ALA A 1 285 ? -12.028 -21.740 10.363 1.00 17.39 285 ALA A O 1
ATOM 2160 N N . GLU A 1 286 ? -11.246 -19.970 11.520 1.00 13.23 286 GLU A N 1
ATOM 2161 C CA . GLU A 1 286 ? -9.925 -19.988 10.952 1.00 12.20 286 GLU A CA 1
ATOM 2162 C C . GLU A 1 286 ? -8.990 -19.375 11.970 1.00 11.27 286 GLU A C 1
ATOM 2163 O O . GLU A 1 286 ? -9.417 -18.581 12.871 1.00 12.53 286 GLU A O 1
ATOM 2169 N N . GLY A 1 287 ? -7.732 -19.713 11.902 1.00 12.05 287 GLY A N 1
ATOM 2170 C CA . GLY A 1 287 ? -6.787 -19.449 12.848 1.00 10.65 287 GLY A CA 1
ATOM 2171 C C . GLY A 1 287 ? -6.515 -17.953 13.187 1.00 10.84 287 GLY A C 1
ATOM 2172 O O . GLY A 1 287 ? -6.113 -17.615 14.312 1.00 11.91 287 GLY A O 1
ATOM 2173 N N . SER A 1 288 ? -6.665 -17.064 12.222 1.00 9.95 288 SER A N 1
ATOM 2174 C CA . SER A 1 288 ? -6.450 -15.637 12.457 1.00 9.68 288 SER A CA 1
ATOM 2175 C C . SER A 1 288 ? -7.507 -14.956 13.252 1.00 8.89 288 SER A C 1
ATOM 2176 O O . SER A 1 288 ? -7.293 -13.835 13.748 1.00 9.08 288 SER A O 1
ATOM 2179 N N . SER A 1 289 ? -8.714 -15.572 13.365 1.00 9.72 289 SER A N 1
ATOM 2180 C CA . SER A 1 289 ? -9.783 -14.904 14.120 1.00 9.50 289 SER A CA 1
ATOM 2181 C C . SER A 1 289 ? -9.440 -14.686 15.562 1.00 9.51 289 SER A C 1
ATOM 2182 O O . SER A 1 289 ? -8.897 -15.597 16.223 1.00 10.94 289 SER A O 1
ATOM 2185 N N . LEU A 1 290 ? -9.818 -13.499 16.112 1.00 9.08 290 LEU A N 1
ATOM 2186 C CA . LEU A 1 290 ? -9.595 -13.243 17.536 1.00 10.34 290 LEU A CA 1
ATOM 2187 C C . LEU A 1 290 ? -10.530 -14.153 18.430 1.00 9.26 290 LEU A C 1
ATOM 2188 O O . LEU A 1 290 ? -10.032 -14.485 19.509 1.00 11.21 290 LEU A O 1
ATOM 2193 N N . VAL A 1 291 ? -11.733 -14.439 17.966 1.00 10.35 291 VAL A N 1
ATOM 2194 C CA . VAL A 1 291 ? -12.698 -15.086 18.871 1.00 10.50 291 VAL A CA 1
ATOM 2195 C C . VAL A 1 291 ? -13.281 -16.347 18.229 1.00 12.14 291 VAL A C 1
ATOM 2196 O O . VAL A 1 291 ? -13.281 -16.529 17.028 1.00 11.50 291 VAL A O 1
ATOM 2200 N N . ASN A 1 292 ? -13.737 -17.197 19.129 1.00 13.45 292 ASN A N 1
ATOM 2201 C CA . ASN A 1 292 ? -14.397 -18.457 18.706 1.00 13.39 292 ASN A CA 1
ATOM 2202 C C . ASN A 1 292 ? -15.751 -18.259 18.077 1.00 14.02 292 ASN A C 1
ATOM 2203 O O . ASN A 1 292 ? -16.413 -17.236 18.356 1.00 13.87 292 ASN A O 1
ATOM 2208 N N . PRO A 1 293 ? -16.282 -19.178 17.271 1.00 14.44 293 PRO A N 1
ATOM 2209 C CA . PRO A 1 293 ? -17.569 -19.040 16.715 1.00 15.80 293 PRO A CA 1
ATOM 2210 C C . PRO A 1 293 ? -18.618 -18.731 17.772 1.00 17.02 293 PRO A C 1
ATOM 2211 O O . PRO A 1 293 ? -18.667 -19.395 18.798 1.00 18.21 293 PRO A O 1
ATOM 2215 N N . ASN A 1 294 ? -19.447 -17.743 17.454 1.00 15.33 294 ASN A N 1
ATOM 2216 C CA . ASN A 1 294 ? -20.564 -17.366 18.307 1.00 16.07 294 ASN A CA 1
ATOM 2217 C C . ASN A 1 294 ? -20.206 -16.616 19.566 1.00 17.89 294 ASN A C 1
ATOM 2218 O O . ASN A 1 294 ? -21.060 -16.394 20.426 1.00 20.06 294 ASN A O 1
ATOM 2223 N N . ALA A 1 295 ? -18.961 -16.131 19.675 1.00 15.54 295 ALA A N 1
ATOM 2224 C CA . ALA A 1 295 ? -18.560 -15.269 20.802 1.00 16.37 295 ALA A CA 1
ATOM 2225 C C . ALA A 1 295 ? -19.394 -13.980 20.806 1.00 13.17 295 ALA A C 1
ATOM 2226 O O . ALA A 1 295 ? -19.907 -13.576 19.747 1.00 14.51 295 ALA A O 1
ATOM 2228 N N . PRO A 1 296 ? -19.564 -13.394 21.971 1.00 15.26 296 PRO A N 1
ATOM 2229 C CA . PRO A 1 296 ? -20.227 -12.101 22.051 1.00 14.61 296 PRO A CA 1
ATOM 2230 C C . PRO A 1 296 ? -19.425 -11.048 21.266 1.00 14.91 296 PRO A C 1
ATOM 2231 O O . PRO A 1 296 ? -18.228 -11.235 20.966 1.00 13.99 296 PRO A O 1
ATOM 2235 N N . VAL A 1 297 ? -20.067 -9.923 20.971 1.00 13.71 297 VAL A N 1
ATOM 2236 C CA . VAL A 1 297 ? -19.399 -8.894 20.211 1.00 14.96 297 VAL A CA 1
ATOM 2237 C C . VAL A 1 297 ? -18.362 -8.107 20.988 1.00 12.91 297 VAL A C 1
ATOM 2238 O O . VAL A 1 297 ? -17.543 -7.439 20.367 1.00 13.14 297 VAL A O 1
ATOM 2242 N N . SER A 1 298 ? -18.360 -8.227 22.293 1.00 13.79 298 SER A N 1
ATOM 2243 C CA . SER A 1 298 ? -17.376 -7.647 23.127 1.00 12.49 298 SER A CA 1
ATOM 2244 C C . SER A 1 298 ? -17.241 -8.338 24.434 1.00 13.32 298 SER A C 1
ATOM 2245 O O . SER A 1 298 ? -17.985 -9.270 24.740 1.00 14.93 298 SER A O 1
ATOM 2248 N N . GLY A 1 299 ? -16.352 -7.914 25.279 1.00 13.03 299 GLY A N 1
ATOM 2249 C CA . GLY A 1 299 ? -16.250 -8.520 26.682 1.00 14.11 299 GLY A CA 1
ATOM 2250 C C . GLY A 1 299 ? -15.598 -9.889 26.669 1.00 14.82 299 GLY A C 1
ATOM 2251 O O . GLY A 1 299 ? -15.708 -10.623 27.712 1.00 18.48 299 GLY A O 1
ATOM 2252 N N . TRP A 1 300 ? -14.801 -10.224 25.723 1.00 14.27 300 TRP A N 1
ATOM 2253 C CA . TRP A 1 300 ? -14.308 -11.608 25.479 1.00 13.84 300 TRP A CA 1
ATOM 2254 C C . TRP A 1 300 ? -13.449 -12.137 26.587 1.00 14.60 300 TRP A C 1
ATOM 2255 O O . TRP A 1 300 ? -12.481 -11.501 27.010 1.00 14.67 300 TRP A O 1
ATOM 2266 N N . SER A 1 301 ? -13.797 -13.256 27.161 1.00 15.11 301 SER A N 1
ATOM 2267 C CA . SER A 1 301 ? -12.980 -13.986 28.072 1.00 14.62 301 SER A CA 1
ATOM 2268 C C . SER A 1 301 ? -11.956 -14.856 27.358 1.00 16.04 301 SER A C 1
ATOM 2269 O O . SER A 1 301 ? -11.955 -14.924 26.081 1.00 15.54 301 SER A O 1
ATOM 2272 N N . SER A 1 302 ? -11.018 -15.466 28.122 1.00 16.25 302 SER A N 1
ATOM 2273 C CA . SER A 1 302 ? -10.020 -16.268 27.411 1.00 15.92 302 SER A CA 1
ATOM 2274 C C . SER A 1 302 ? -10.676 -17.425 26.696 1.00 15.58 302 SER A C 1
ATOM 2275 O O . SER A 1 302 ? -10.058 -17.964 25.736 1.00 16.67 302 SER A O 1
ATOM 2278 N N . SER A 1 303 ? -11.794 -17.968 27.194 1.00 17.66 303 SER A N 1
ATOM 2279 C CA . SER A 1 303 ? -12.478 -19.012 26.445 1.00 16.57 303 SER A CA 1
ATOM 2280 C C . SER A 1 303 ? -13.129 -18.549 25.233 1.00 19.85 303 SER A C 1
ATOM 2281 O O . SER A 1 303 ? -13.391 -19.292 24.272 1.00 20.79 303 SER A O 1
ATOM 2284 N N . ASP A 1 304 ? -13.573 -17.240 25.163 1.00 16.00 304 ASP A N 1
ATOM 2285 C CA . ASP A 1 304 ? -14.095 -16.622 23.979 1.00 13.73 304 ASP A CA 1
ATOM 2286 C C . ASP A 1 304 ? -12.953 -16.398 22.926 1.00 13.46 304 ASP A C 1
ATOM 2287 O O . ASP A 1 304 ? -13.223 -16.436 21.778 1.00 15.56 304 ASP A O 1
ATOM 2292 N N . LEU A 1 305 ? -11.785 -16.070 23.428 1.00 12.45 305 LEU A N 1
ATOM 2293 C CA . LEU A 1 305 ? -10.612 -15.842 22.506 1.00 12.45 305 LEU A CA 1
ATOM 2294 C C . LEU A 1 305 ? -9.983 -17.110 22.064 1.00 12.63 305 LEU A C 1
ATOM 2295 O O . LEU A 1 305 ? -9.916 -18.105 22.766 1.00 15.71 305 LEU A O 1
ATOM 2300 N N . THR A 1 306 ? -9.551 -17.093 20.797 1.00 11.79 306 THR A N 1
ATOM 2301 C CA . THR A 1 306 ? -8.856 -18.194 20.188 1.00 11.90 306 THR A CA 1
ATOM 2302 C C . THR A 1 306 ? -7.397 -18.240 20.678 1.00 11.67 306 THR A C 1
ATOM 2303 O O . THR A 1 306 ? -6.911 -17.395 21.432 1.00 11.87 306 THR A O 1
ATOM 2307 N N . GLU A 1 307 ? -6.629 -19.252 20.201 1.00 12.16 307 GLU A N 1
ATOM 2308 C CA . GLU A 1 307 ? -5.220 -19.224 20.485 1.00 13.71 307 GLU A CA 1
ATOM 2309 C C . GLU A 1 307 ? -4.601 -17.957 19.966 1.00 11.60 307 GLU A C 1
ATOM 2310 O O . GLU A 1 307 ? -3.823 -17.289 20.722 1.00 11.19 307 GLU A O 1
ATOM 2316 N N . SER A 1 308 ? -4.877 -17.531 18.760 1.00 10.37 308 SER A N 1
ATOM 2317 C CA . SER A 1 308 ? -4.367 -16.253 18.262 1.00 9.52 308 SER A CA 1
ATOM 2318 C C . SER A 1 308 ? -4.888 -15.104 19.058 1.00 9.57 308 SER A C 1
ATOM 2319 O O . SER A 1 308 ? -4.116 -14.207 19.390 1.00 9.06 308 SER A O 1
ATOM 2322 N N . GLY A 1 309 ? -6.178 -15.087 19.390 1.00 9.28 309 GLY A N 1
ATOM 2323 C CA . GLY A 1 309 ? -6.742 -13.970 20.066 1.00 9.69 309 GLY A CA 1
ATOM 2324 C C . GLY A 1 309 ? -6.082 -13.752 21.416 1.00 9.86 309 GLY A C 1
ATOM 2325 O O . GLY A 1 309 ? -5.830 -12.584 21.887 1.00 10.52 309 GLY A O 1
ATOM 2326 N N . ASN A 1 310 ? -5.862 -14.838 22.188 1.00 10.28 310 ASN A N 1
ATOM 2327 C CA . ASN A 1 310 ? -5.212 -14.683 23.503 1.00 11.10 310 ASN A CA 1
ATOM 2328 C C . ASN A 1 310 ? -3.797 -14.090 23.386 1.00 10.00 310 ASN A C 1
ATOM 2329 O O . ASN A 1 310 ? -3.359 -13.233 24.150 1.00 10.90 310 ASN A O 1
ATOM 2334 N N . PHE A 1 311 ? -3.066 -14.556 22.361 1.00 9.32 311 PHE A N 1
ATOM 2335 C CA . PHE A 1 311 ? -1.706 -14.102 22.132 1.00 9.78 311 PHE A CA 1
ATOM 2336 C C . PHE A 1 311 ? -1.691 -12.642 21.629 1.00 8.70 311 PHE A C 1
ATOM 2337 O O . PHE A 1 311 ? -0.898 -11.806 22.187 1.00 8.58 311 PHE A O 1
ATOM 2345 N N . VAL A 1 312 ? -2.504 -12.292 20.703 1.00 8.12 312 VAL A N 1
ATOM 2346 C CA . VAL A 1 312 ? -2.614 -10.911 20.220 1.00 8.15 312 VAL A CA 1
ATOM 2347 C C . VAL A 1 312 ? -3.031 -9.972 21.317 1.00 8.64 312 VAL A C 1
ATOM 2348 O O . VAL A 1 312 ? -2.493 -8.842 21.451 1.00 8.61 312 VAL A O 1
ATOM 2352 N N . ARG A 1 313 ? -3.985 -10.376 22.182 1.00 8.63 313 ARG A N 1
ATOM 2353 C CA . ARG A 1 313 ? -4.392 -9.520 23.284 1.00 9.56 313 ARG A CA 1
ATOM 2354 C C . ARG A 1 313 ? -3.132 -9.196 24.121 1.00 9.22 313 ARG A C 1
ATOM 2355 O O . ARG A 1 313 ? -2.953 -8.048 24.590 1.00 10.43 313 ARG A O 1
ATOM 2363 N N . ASP A 1 314 ? -2.305 -10.197 24.433 1.00 9.81 314 ASP A N 1
ATOM 2364 C CA . ASP A 1 314 ? -1.131 -9.915 25.200 1.00 10.19 314 ASP A CA 1
ATOM 2365 C C . ASP A 1 314 ? -0.190 -8.988 24.468 1.00 10.66 314 ASP A C 1
ATOM 2366 O O . ASP A 1 314 ? 0.379 -8.032 25.060 1.00 10.53 314 ASP A O 1
ATOM 2371 N N . ILE A 1 315 ? 0.023 -9.166 23.163 1.00 9.44 315 ILE A N 1
ATOM 2372 C CA . ILE A 1 315 ? 0.915 -8.270 22.393 1.00 10.03 315 ILE A CA 1
ATOM 2373 C C . ILE A 1 315 ? 0.387 -6.838 22.462 1.00 9.24 315 ILE A C 1
ATOM 2374 O O . ILE A 1 315 ? 1.157 -5.907 22.713 1.00 9.15 315 ILE A O 1
ATOM 2379 N N . VAL A 1 316 ? -0.876 -6.616 22.178 1.00 8.66 316 VAL A N 1
ATOM 2380 C CA . VAL A 1 316 ? -1.404 -5.249 22.093 1.00 8.93 316 VAL A CA 1
ATOM 2381 C C . VAL A 1 316 ? -1.467 -4.649 23.484 1.00 9.28 316 VAL A C 1
ATOM 2382 O O . VAL A 1 316 ? -1.052 -3.477 23.684 1.00 9.77 316 VAL A O 1
ATOM 2386 N N . ARG A 1 317 ? -1.878 -5.407 24.518 1.00 9.84 317 ARG A N 1
ATOM 2387 C CA . ARG A 1 317 ? -1.963 -4.824 25.861 1.00 10.73 317 ARG A CA 1
ATOM 2388 C C . ARG A 1 317 ? -0.625 -4.311 26.294 1.00 11.02 317 ARG A C 1
ATOM 2389 O O . ARG A 1 317 ? -0.534 -3.279 26.993 1.00 13.50 317 ARG A O 1
ATOM 2397 N N . ASN A 1 318 ? 0.446 -5.090 26.026 1.00 11.64 318 ASN A N 1
ATOM 2398 C CA . ASN A 1 318 ? 1.756 -4.760 26.546 1.00 13.15 318 ASN A CA 1
ATOM 2399 C C . ASN A 1 318 ? 2.597 -3.888 25.590 1.00 12.75 318 ASN A C 1
ATOM 2400 O O . ASN A 1 318 ? 3.725 -3.574 25.921 1.00 16.26 318 ASN A O 1
ATOM 2405 N N . TRP A 1 319 ? 2.014 -3.423 24.505 1.00 11.16 319 TRP A N 1
ATOM 2406 C CA . TRP A 1 319 ? 2.782 -2.767 23.496 1.00 11.72 319 TRP A CA 1
ATOM 2407 C C . TRP A 1 319 ? 3.441 -1.477 23.964 1.00 15.17 319 TRP A C 1
ATOM 2408 O O . TRP A 1 319 ? 4.594 -1.178 23.652 1.00 20.09 319 TRP A O 1
ATOM 2419 N N . GLY A 1 320 ? 2.732 -0.705 24.807 1.00 18.52 320 GLY A N 1
ATOM 2420 C CA . GLY A 1 320 ? 3.256 0.553 25.300 1.00 20.34 320 GLY A CA 1
ATOM 2421 C C . GLY A 1 320 ? 4.360 0.454 26.397 1.00 39.93 320 GLY A C 1
ATOM 2422 O O . GLY A 1 320 ? 4.961 1.447 26.750 1.00 56.10 320 GLY A O 1
ATOM 2423 N N . ALA A 1 321 ? 4.656 -0.741 26.892 1.00 30.97 321 ALA A N 1
ATOM 2424 C CA . ALA A 1 321 ? 5.680 -0.802 28.018 1.00 34.80 321 ALA A CA 1
ATOM 2425 C C . ALA A 1 321 ? 6.751 0.300 28.063 1.00 44.12 321 ALA A C 1
ATOM 2426 O O . ALA A 1 321 ? 7.965 0.063 27.859 1.00 55.91 321 ALA A O 1
#

Sequence (297 aa):
MDVPAVSVSGNQVLFGGQQAKSSLAGNSFFWSNTGWGQERFYTAEETVRWLKSDFKKASIIVRASMGVDDDEGGYYLEDASNKTRIEETVVDAAIAEDLLYVIIDWHSHHAEDYRAESIAFFEEMARRKKYGNNNHVIYEIYNEPLQISWSNTIKPYAEAVIGAIRAIDPDNLIIVGTPSSWSQDVDAASNDPITSSYSNIAYTLHFYAGTHQQWLRDKATTAMMNNGIALFATEWGTVDADGDGAVNRSSETNAWMDDFFKKQNNISHANWVISDKAEGSSLVNPNAPVSGWSSSDLTESGNFVRDIVRNWGA

Foldseek 3Di:
DPWFAWFDDWAATDGNNHQFAFEAAEADECFPPPARVVLLALQLLVQRCPQLVHQEYELAFEDPDHRGCVVDVVSVVSLVRNVVSCLVVVHAYEDAHNDQPVLVVLVVLLVVLLVCLVVDLPGSRYEYERYQFHEQDAPVPGQVVSVVSSVVSSCVRRVGHAYEGADYHRRQQLLRCLVPDDPPGTRYAYEHEEELADDAVVSVVNSVNSSVSTGYYAHAEYFQADPVQAHDRPVVRVVVVLVSCRVSSHYHHYDYDGQPPGDRHQAHPPQDSHPDDVNRGDPRNVVSSVCNNPVVD

Solvent-accessible surface area: 10606 Å² total; per-residue (Å²): 154,125,11,69,46,7,32,33,68,52,49,40,4,26,5,44,52,108,48,85,5,31,3,0,0,0,0,11,43,0,1,56,67,80,42,8,48,92,0,9,37,35,86,0,0,115,66,0,80,68,22,0,119,5,32,0,0,0,0,0,0,0,2,41,66,129,11,0,43,66,125,40,65,48,0,34,81,36,0,33,52,0,0,78,8,0,38,82,38,66,8,13,0,0,0,0,0,4,2,45,74,0,48,97,66,100,71,77,0,40,57,4,0,50,44,0,4,152,105,19,7,137,40,21,12,1,0,0,0,0,0,1,17,0,48,146,46,47,10,51,120,40,0,30,53,0,0,51,32,0,0,21,17,0,26,92,66,3,93,65,9,0,0,0,0,0,0,8,19,100,0,24,29,0,34,38,0,6,115,46,42,7,112,84,74,70,23,11,0,6,0,0,3,0,12,1,29,51,11,67,93,115,0,20,76,46,0,56,66,0,10,113,75,40,9,0,4,0,0,0,9,0,0,0,0,58,50,117,5,65,35,80,24,52,135,90,28,0,63,34,0,11,102,25,0,95,143,41,39,3,1,0,0,1,15,0,0,0,18,100,87,32,20,0,0,0,0,57,76,135,6,66,30,15,41,8,55,82,93,34,8,21,125,1,0,49,8,0,62,74,20,2,85,104,29,73,133

InterPro domains:
  IPR001547 Glycoside hydrolase, family 5 [PF00150] (51-284)
  IPR017853 Glycoside hydrolase superfamily [SSF51445] (16-319)
  IPR018087 Glycoside hydrolase, family 5, conserved site [PS00659] (150-159)

Radius of gyration: 17.24 Å; Cα contacts (8 Å, |Δi|>4): 736; chains: 1; bounding box: 41×42×42 Å

Organism: NCBI:txid1500538

Nearest PDB structures (foldseek):
  8c10-assembly1_A  TM=1.003E+00  e=1.092E-67  Teredinibacter waterburyi
  8bqc-assembly1_A  TM=9.944E-01  e=4.054E-52  Cellvibrio japonicus
  4m1r-assembly2_B  TM=9.959E-01  e=1.796E-51  soil metagenome
  1egz-assembly3_C  TM=9.896E-01  e=5.660E-47  Dickeya chrysanthemi
  5ihs-assembly1_A  TM=9.754E-01  e=5.042E-40  Cytophaga hutchinsonii ATCC 33406

Secondary structure (DSSP, 8-state):
--SPPEEEETTEEEETTEE---EEEEEP---TTSS-GGG-SHHHHHHIIIII--SEEEEEEE-SSTTSTTT-THHHHHHHHHHHHHHHTT-EEEEEEE-S-GGGGHHHHHHHHHHHHHHHTT-TTEEEE--S---S--IIIIIHHHHHHHHHHHHTT-SSS-EEE--HHHHT-HHHHHTS--TTSSSEEEEEEEETTT--HHHHHHHHHHHHTT--EEEEEEESS-TTS-S---HHHHHHHHHHHHHHT--EEEEEE--SSSTT-SB-TT--SS---TTTB-HHHHHHHHHHHTTT-

B-factor: mean 11.59, std 7.43, range [3.81, 75.3]